Protein AF-0000000077099539 (afdb_homodimer)

Secondary structure (DSSP, 8-state):
-EEEEEEEEETTHHHHHHHHHHHHH---TTEEEEEESBTTBS-SHHHHHHHHHT--TTEEEEEEES-TTSHHHHHHHTTTTSTTEEEEES-BHHHHHHHHHHTT-SSHHHHHHHHHHHHHTT-EETTHHHHS-TTGGGT-/-EEEEEEEEETTHHHHHHHHHHHHH---TTEEEEEESBTTBS-SHHHHHHHHHT--TTEEEEEEESSTTSHHHHHHHTTTTSTTEEEEES-BHHHHHHHHHHTT-SSHHHHHHHHHHHHHTT-EETTHHHHTTTTTTTT-

Organism: Anaerostipes caccae (strain DSM 14662 / CCUG 47493 / JCM 13470 / NCIMB 13811 / L1-92) (NCBI:txid411490)

pLDDT: mean 92.74, std 15.67, range [22.47, 98.94]

Foldseek 3Di:
DQEAEEEEEEACPFVVLQVVLCVPVNDDPRYYYHYACDPVHNAQQVVLVVVVVPADPPYAYEYEYQAPPDRNQVNLVVVVVDPRYHYHYNDDNQLVVQQSVLSPPPDNVVSNVVSVVVVVVVPDDCVVVVVPDDVVVVVD/DQEAEEEEEEACPFVVLQVVLCVPVNDDPRYYYHYACDPVHNAQQVVLVVVVVPADPPYAYEYEYQAPPDRNQVNLVVVVVDPRYHYHYNDDNQLVVQQSVLSPPPDNVVSNVVSVVVVVVVPDDCVVVVVVPPVCVVVD

InterPro domains:
  IPR004701 Phosphotransferase system, mannose-type IIA component [PF03610] (5-115)
  IPR004701 Phosphotransferase system, mannose-type IIA component [PS51096] (2-123)
  IPR033887 PTS system mannose/sorbose specific IIA subunit [cd00006] (5-121)
  IPR036662 Phosphotransferase system, mannose-type IIA component superfamily [G3DSA:3.40.50.510] (1-132)
  IPR036662 Phosphotransferase system, mannose-type IIA component superfamily [SSF53062] (1-131)
  IPR051471 Bacterial PTS system sugar-specific components [PTHR33799] (1-132)

Solvent-accessible surface area (backbone atoms only — not comparable to full-atom values): 14770 Å² total; per-residue (Å²): 118,56,47,37,38,35,29,36,20,49,22,50,22,22,57,11,44,49,49,30,49,29,73,72,70,40,87,55,90,53,53,48,67,40,50,30,62,36,99,90,23,83,63,56,63,64,63,50,50,52,55,61,71,65,55,53,95,59,40,33,42,38,34,36,18,37,35,71,84,33,71,67,38,49,58,55,57,75,49,52,86,41,88,48,46,41,44,32,23,28,44,28,54,56,35,50,56,38,51,62,61,37,55,73,42,88,54,53,68,63,44,49,54,50,30,45,55,56,31,35,69,44,45,36,66,52,59,56,55,66,75,64,39,74,66,60,65,64,69,108,120,56,48,36,39,35,30,38,20,49,22,49,21,23,57,12,44,49,48,30,49,29,72,73,72,41,86,57,90,52,53,49,66,39,50,29,63,37,101,90,24,83,62,56,62,65,62,50,49,52,55,60,70,64,56,53,94,60,40,33,42,38,34,35,16,39,35,71,85,34,73,66,39,49,58,56,57,76,50,51,85,41,87,48,46,42,43,33,23,28,45,26,54,56,34,50,55,38,51,61,60,36,54,75,43,90,53,53,67,62,44,49,54,50,29,47,56,55,30,35,68,44,42,35,65,52,59,56,59,62,68,66,44,63,66,60,60,64,71,104

Structure (mmCIF, N/CA/C/O backbone):
data_AF-0000000077099539-model_v1
#
loop_
_entity.id
_entity.type
_entity.pdbx_description
1 polymer 'PTS system fructose IIA component'
#
loop_
_atom_site.group_PDB
_atom_site.id
_atom_site.type_symbol
_atom_site.label_atom_id
_atom_site.label_alt_id
_atom_site.label_comp_id
_atom_site.label_asym_id
_atom_site.label_entity_id
_atom_site.label_seq_id
_atom_site.pdbx_PDB_ins_code
_atom_site.Cartn_x
_atom_site.Cartn_y
_atom_site.Cartn_z
_atom_site.occupancy
_atom_site.B_iso_or_equiv
_atom_site.auth_seq_id
_atom_site.auth_comp_id
_atom_site.auth_asym_id
_atom_site.auth_atom_id
_atom_site.pdbx_PDB_model_num
ATOM 1 N N . MET A 1 1 ? -10.883 21.312 14.781 1 78.81 1 MET A N 1
ATOM 2 C CA . MET A 1 1 ? -9.789 21.516 13.828 1 78.81 1 MET A CA 1
ATOM 3 C C . MET A 1 1 ? -10.039 20.734 12.539 1 78.81 1 MET A C 1
ATOM 5 O O . MET A 1 1 ? -10.516 19.594 12.586 1 78.81 1 MET A O 1
ATOM 9 N N . LYS A 1 2 ? -9.969 21.469 11.344 1 92.56 2 LYS A N 1
ATOM 10 C CA . LYS A 1 2 ? -10.148 20.828 10.047 1 92.56 2 LYS A CA 1
ATOM 11 C C . LYS A 1 2 ? -8.961 19.938 9.695 1 92.56 2 LYS A C 1
ATOM 13 O O . LYS A 1 2 ? -7.805 20.344 9.852 1 92.56 2 LYS A O 1
ATOM 18 N N . LYS A 1 3 ? -9.188 18.672 9.352 1 97.56 3 LYS A N 1
ATOM 19 C CA . LYS A 1 3 ? -8.125 17.719 9.016 1 97.56 3 LYS A CA 1
ATOM 20 C C . LYS A 1 3 ? -8.141 17.391 7.531 1 97.56 3 LYS A C 1
ATOM 22 O O . LYS A 1 3 ? -9.211 17.281 6.926 1 97.56 3 LYS A O 1
ATOM 27 N N . ARG A 1 4 ? -6.977 17.203 6.977 1 98.19 4 ARG A N 1
ATOM 28 C CA . ARG A 1 4 ? -6.801 16.75 5.598 1 98.19 4 ARG A CA 1
ATOM 29 C C . ARG A 1 4 ? -5.832 15.578 5.523 1 98.19 4 ARG A C 1
ATOM 31 O O . ARG A 1 4 ? -4.957 15.43 6.379 1 98.19 4 ARG A O 1
ATOM 38 N N . LEU A 1 5 ? -6.074 14.812 4.531 1 98.81 5 LEU A N 1
ATOM 39 C CA . LEU A 1 5 ? -5.207 13.672 4.262 1 98.81 5 LEU A CA 1
ATOM 40 C C . LEU A 1 5 ? -4.469 13.852 2.936 1 98.81 5 LEU A C 1
ATOM 42 O O . LEU A 1 5 ? -5.09 14.148 1.911 1 98.81 5 LEU A O 1
ATOM 46 N N . LEU A 1 6 ? -3.184 13.734 3.033 1 98.88 6 LEU A N 1
ATOM 47 C CA . LEU A 1 6 ? -2.336 13.781 1.847 1 98.88 6 LEU A CA 1
ATOM 48 C C . LEU A 1 6 ? -1.648 12.445 1.615 1 98.88 6 LEU A C 1
ATOM 50 O O . LEU A 1 6 ? -0.971 11.922 2.506 1 98.88 6 LEU A O 1
ATOM 54 N N . ILE A 1 7 ? -1.878 11.883 0.481 1 98.94 7 ILE A N 1
ATOM 55 C CA . ILE A 1 7 ? -1.117 10.711 0.05 1 98.94 7 ILE A CA 1
ATOM 56 C C . ILE A 1 7 ? 0.044 11.156 -0.839 1 98.94 7 ILE A C 1
ATOM 58 O O . ILE A 1 7 ? -0.168 11.734 -1.907 1 98.94 7 ILE A O 1
ATOM 62 N N . ALA A 1 8 ? 1.269 10.945 -0.393 1 98.88 8 ALA A N 1
ATOM 63 C CA . ALA A 1 8 ? 2.447 11.406 -1.122 1 98.88 8 ALA A CA 1
ATOM 64 C C . ALA A 1 8 ? 3.391 10.242 -1.428 1 98.88 8 ALA A C 1
ATOM 66 O O . ALA A 1 8 ? 3.945 9.625 -0.514 1 98.88 8 ALA A O 1
ATOM 67 N N . THR A 1 9 ? 3.574 9.898 -2.641 1 98.62 9 THR A N 1
ATOM 68 C CA . THR A 1 9 ? 4.352 8.727 -3.018 1 98.62 9 THR A CA 1
ATOM 69 C C . THR A 1 9 ? 5.203 9.016 -4.25 1 98.62 9 THR A C 1
ATOM 71 O O . THR A 1 9 ? 5.066 10.062 -4.875 1 98.62 9 THR A O 1
ATOM 74 N N . HIS A 1 10 ? 6.121 8.055 -4.527 1 98 10 HIS A N 1
ATOM 75 C CA . HIS A 1 10 ? 6.809 8.062 -5.816 1 98 10 HIS A CA 1
ATOM 76 C C . HIS A 1 10 ? 5.844 7.777 -6.961 1 98 10 HIS A C 1
ATOM 78 O O . HIS A 1 10 ? 4.918 6.977 -6.812 1 98 10 HIS A O 1
ATOM 84 N N . SER A 1 11 ? 6.051 8.43 -8.023 1 96.75 11 SER A N 1
ATOM 85 C CA . SER A 1 11 ? 5.332 8.172 -9.266 1 96.75 11 SER A CA 1
ATOM 86 C C . SER A 1 11 ? 3.826 8.289 -9.07 1 96.75 11 SER A C 1
ATOM 88 O O . SER A 1 11 ? 3.357 9.141 -8.312 1 96.75 11 SER A O 1
ATOM 90 N N . THR A 1 12 ? 3.029 7.457 -9.789 1 97.25 12 THR A N 1
ATOM 91 C CA . THR A 1 12 ? 1.578 7.598 -9.805 1 97.25 12 THR A CA 1
ATOM 92 C C . THR A 1 12 ? 0.936 6.688 -8.766 1 97.25 12 THR A C 1
ATOM 94 O O . THR A 1 12 ? -0.26 6.398 -8.836 1 97.25 12 THR A O 1
ATOM 97 N N . PHE A 1 13 ? 1.747 6.246 -7.832 1 98.75 13 PHE A N 1
ATOM 98 C CA . PHE A 1 13 ? 1.261 5.375 -6.77 1 98.75 13 PHE A CA 1
ATOM 99 C C . PHE A 1 13 ? 0.152 6.055 -5.977 1 98.75 13 PHE A C 1
ATOM 101 O O . PHE A 1 13 ? -0.905 5.465 -5.742 1 98.75 13 PHE A O 1
ATOM 108 N N . ALA A 1 14 ? 0.289 7.328 -5.672 1 98.81 14 ALA A N 1
ATOM 109 C CA . ALA A 1 14 ? -0.666 8.07 -4.852 1 98.81 14 ALA A CA 1
ATOM 110 C C . ALA A 1 14 ? -2.02 8.18 -5.551 1 98.81 14 ALA A C 1
ATOM 112 O O . ALA A 1 14 ? -3.057 7.879 -4.953 1 98.81 14 ALA A O 1
ATOM 113 N N . ASP A 1 15 ? -1.986 8.531 -6.762 1 98.44 15 ASP A N 1
ATOM 114 C CA . ASP A 1 15 ? -3.232 8.648 -7.512 1 98.44 15 ASP A CA 1
ATOM 115 C C . ASP A 1 15 ? -3.914 7.289 -7.66 1 98.44 15 ASP A C 1
ATOM 117 O O . ASP A 1 15 ? -5.137 7.188 -7.543 1 98.44 15 ASP A O 1
ATOM 121 N N . GLY A 1 16 ? -3.098 6.266 -7.973 1 98.44 16 GLY A N 1
ATOM 122 C CA . GLY A 1 16 ? -3.643 4.926 -8.133 1 98.44 16 GLY A CA 1
ATOM 123 C C . GLY A 1 16 ? -4.371 4.43 -6.898 1 98.44 16 GLY A C 1
ATOM 124 O O . GLY A 1 16 ? -5.496 3.932 -6.996 1 98.44 16 GLY A O 1
ATOM 125 N N . ILE A 1 17 ? -3.756 4.578 -5.785 1 98.88 17 ILE A N 1
ATOM 126 C CA . ILE A 1 17 ? -4.348 4.023 -4.57 1 98.88 17 ILE A CA 1
ATOM 127 C C . ILE A 1 17 ? -5.539 4.875 -4.141 1 98.88 17 ILE A C 1
ATOM 129 O O . ILE A 1 17 ? -6.523 4.355 -3.611 1 98.88 17 ILE A O 1
ATOM 133 N N . ARG A 1 18 ? -5.504 6.191 -4.359 1 98.75 18 ARG A N 1
ATOM 134 C CA . ARG A 1 18 ? -6.672 7.023 -4.094 1 98.75 18 ARG A CA 1
ATOM 135 C C . ARG A 1 18 ? -7.863 6.574 -4.934 1 98.75 18 ARG A C 1
ATOM 137 O O . ARG A 1 18 ? -8.984 6.488 -4.43 1 98.75 18 ARG A O 1
ATOM 144 N N . ASN A 1 19 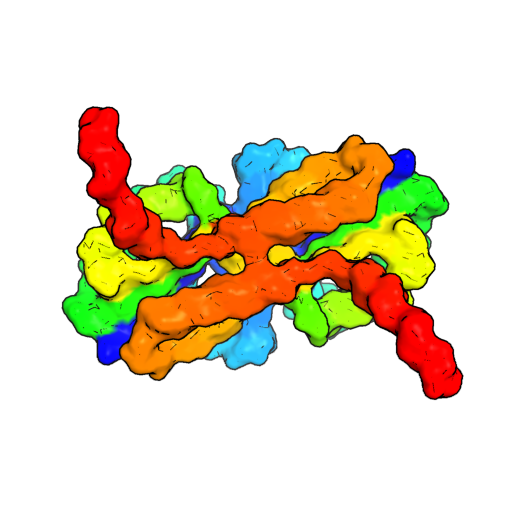? -7.586 6.309 -6.191 1 98 19 ASN A N 1
ATOM 145 C CA . ASN A 1 19 ? -8.656 5.836 -7.066 1 98 19 ASN A CA 1
ATOM 146 C C . ASN A 1 19 ? -9.281 4.551 -6.539 1 98 19 ASN A C 1
ATOM 148 O O . ASN A 1 19 ? -10.508 4.406 -6.543 1 98 19 ASN A O 1
ATOM 152 N N . ALA A 1 20 ? -8.453 3.635 -6.148 1 98.31 20 ALA A N 1
ATOM 153 C CA . ALA A 1 20 ? -8.961 2.389 -5.574 1 98.31 20 ALA A CA 1
ATOM 154 C C . ALA A 1 20 ? -9.812 2.658 -4.34 1 98.31 20 ALA A C 1
ATOM 156 O O . ALA A 1 20 ? -10.898 2.092 -4.188 1 98.31 20 ALA A O 1
ATOM 157 N N . MET A 1 21 ? -9.305 3.506 -3.461 1 98.38 21 MET A N 1
ATOM 158 C CA . MET A 1 21 ? -10.031 3.855 -2.24 1 98.38 21 MET A CA 1
ATOM 159 C C . MET A 1 21 ? -11.391 4.461 -2.568 1 98.38 21 MET A C 1
ATOM 161 O O . MET A 1 21 ? -12.406 4.07 -1.99 1 98.38 21 MET A O 1
ATOM 165 N N . GLU A 1 22 ? -11.422 5.328 -3.527 1 98 22 GLU A N 1
ATOM 166 C CA . GLU A 1 22 ? -12.641 6.082 -3.811 1 98 22 GLU A CA 1
ATOM 167 C C . GLU A 1 22 ? -13.656 5.227 -4.57 1 98 22 GLU A C 1
ATOM 169 O O . GLU A 1 22 ? -14.844 5.543 -4.594 1 98 22 GLU A O 1
ATOM 174 N N . LEU A 1 23 ? -13.18 4.211 -5.242 1 95.56 23 LEU A N 1
ATOM 175 C CA . LEU A 1 23 ? -14.117 3.238 -5.805 1 95.56 23 LEU A CA 1
ATOM 176 C C . LEU A 1 23 ? -15 2.641 -4.719 1 95.56 23 LEU A C 1
ATOM 178 O O . LEU A 1 23 ? -16.156 2.318 -4.965 1 95.56 23 LEU A O 1
ATOM 182 N N . VAL A 1 24 ? -14.406 2.52 -3.58 1 93.06 24 VAL A N 1
ATOM 183 C CA . VAL A 1 24 ? -15.109 1.87 -2.475 1 93.06 24 VAL A CA 1
ATOM 184 C C . VAL A 1 24 ? -15.836 2.918 -1.638 1 93.06 24 VAL A C 1
ATOM 186 O O . VAL A 1 24 ? -17 2.732 -1.28 1 93.06 24 VAL A O 1
ATOM 189 N N . THR A 1 25 ? -15.273 4.02 -1.4 1 95.44 25 THR A N 1
ATOM 190 C CA . THR A 1 25 ? -15.781 4.98 -0.424 1 95.44 25 THR A CA 1
ATOM 191 C C . THR A 1 25 ? -16.547 6.105 -1.116 1 95.44 25 THR A C 1
ATOM 193 O O . THR A 1 25 ? -17.281 6.855 -0.468 1 95.44 25 THR A O 1
ATOM 196 N N . GLY A 1 26 ? -16.391 6.219 -2.34 1 96.19 26 GLY A N 1
ATOM 197 C CA . GLY A 1 26 ? -16.797 7.465 -2.982 1 96.19 26 GLY A CA 1
ATOM 198 C C . GLY A 1 26 ? -15.758 8.562 -2.852 1 96.19 26 GLY A C 1
ATOM 199 O O . GLY A 1 26 ? -14.781 8.414 -2.115 1 96.19 26 GLY A O 1
ATOM 200 N N . ARG A 1 27 ? -16 9.617 -3.529 1 96 27 ARG A N 1
ATOM 201 C CA . ARG A 1 27 ? -15.062 10.734 -3.547 1 96 27 ARG A CA 1
ATOM 202 C C . ARG A 1 27 ? -14.844 11.297 -2.145 1 96 27 ARG A C 1
ATOM 204 O O . ARG A 1 27 ? -15.805 11.445 -1.38 1 96 27 ARG A O 1
ATOM 211 N N . GLN A 1 28 ? -13.609 11.602 -1.869 1 95.62 28 GLN A N 1
ATOM 212 C CA . GLN A 1 28 ? -13.219 12.203 -0.597 1 95.62 28 GLN A CA 1
ATOM 213 C C . GLN A 1 28 ? -12.562 13.562 -0.808 1 95.62 28 GLN A C 1
ATOM 215 O O . GLN A 1 28 ? -11.375 13.633 -1.125 1 95.62 28 GLN A O 1
ATOM 220 N N . ASP A 1 29 ? -13.18 14.602 -0.436 1 96.25 29 ASP A N 1
ATOM 221 C CA . ASP A 1 29 ? -12.719 15.953 -0.724 1 96.25 29 ASP A CA 1
ATOM 222 C C . ASP A 1 29 ? -11.523 16.328 0.156 1 96.25 29 ASP A C 1
ATOM 224 O O . ASP A 1 29 ? -10.734 17.203 -0.198 1 96.25 29 ASP A O 1
ATOM 228 N N . SER A 1 30 ? -11.461 15.703 1.267 1 97.25 30 SER A N 1
ATOM 229 C CA . SER A 1 30 ? -10.398 16.031 2.219 1 97.25 30 SER A CA 1
ATOM 230 C C . SER A 1 30 ? -9.125 15.258 1.908 1 97.25 30 SER A C 1
ATOM 232 O O . SER A 1 30 ? -8.141 15.359 2.645 1 97.25 30 SER A O 1
ATOM 234 N N . VAL A 1 31 ? -9.125 14.492 0.782 1 98.56 31 VAL A N 1
ATOM 235 C CA . VAL A 1 31 ? -7.969 13.672 0.419 1 98.56 31 VAL A CA 1
ATOM 236 C C . VAL A 1 31 ? -7.324 14.219 -0.853 1 98.56 31 VAL A C 1
ATOM 238 O O . VAL A 1 31 ? -8.008 14.422 -1.863 1 98.56 31 VAL A O 1
ATOM 241 N N . SER A 1 32 ? -6.074 14.484 -0.754 1 98.5 32 SER A N 1
ATOM 242 C CA . SER A 1 32 ? -5.297 14.914 -1.912 1 98.5 32 SER A CA 1
ATOM 243 C C . SER A 1 32 ? -4.086 14.008 -2.133 1 98.5 32 SER A C 1
ATOM 245 O O . SER A 1 32 ? -3.781 13.156 -1.297 1 98.5 32 SER A O 1
ATOM 247 N N . THR A 1 33 ? -3.455 14.18 -3.301 1 98.69 33 THR A N 1
ATOM 248 C CA . THR A 1 33 ? -2.316 13.328 -3.637 1 98.69 33 THR A CA 1
ATOM 249 C C . THR A 1 33 ? -1.13 14.172 -4.094 1 98.69 33 THR A C 1
ATOM 251 O O . THR A 1 33 ? -1.306 15.305 -4.551 1 98.69 33 THR A O 1
ATOM 254 N N . LEU A 1 34 ? 0.046 13.688 -3.836 1 98.56 34 LEU A N 1
ATOM 255 C CA . LEU A 1 34 ? 1.311 14.172 -4.383 1 98.56 34 LEU A CA 1
ATOM 256 C C . LEU A 1 34 ? 2.084 13.031 -5.043 1 98.56 34 LEU A C 1
ATOM 258 O O . LEU A 1 34 ? 2.559 12.125 -4.363 1 98.56 34 LEU A O 1
ATOM 262 N N . CYS A 1 35 ? 2.191 13.062 -6.363 1 98.19 35 CYS A N 1
ATOM 263 C CA . CYS A 1 35 ? 2.953 12.094 -7.137 1 98.19 35 CYS A CA 1
ATOM 264 C C . CYS A 1 35 ? 4.344 12.625 -7.465 1 98.19 35 CYS A C 1
ATOM 266 O O . CYS A 1 35 ? 4.5 13.438 -8.375 1 98.19 35 CYS A O 1
ATOM 268 N N . ALA A 1 36 ? 5.32 12.109 -6.789 1 97.5 36 ALA A N 1
ATOM 269 C CA . ALA A 1 36 ? 6.691 12.586 -6.949 1 97.5 36 ALA A CA 1
ATOM 270 C C . ALA A 1 36 ? 7.41 11.828 -8.062 1 97.5 36 ALA A C 1
ATOM 272 O O . ALA A 1 36 ? 7.102 10.664 -8.328 1 97.5 36 ALA A O 1
ATOM 273 N N . TYR A 1 37 ? 8.359 12.5 -8.719 1 96.56 37 TYR A N 1
ATOM 274 C CA . TYR A 1 37 ? 9.266 11.938 -9.711 1 96.56 37 TYR A CA 1
ATOM 275 C C . TYR A 1 37 ? 8.5 11.422 -10.922 1 96.56 37 TYR A C 1
ATOM 277 O O . TYR A 1 37 ? 8.719 10.289 -11.367 1 96.56 37 TYR A O 1
ATOM 285 N N . THR A 1 38 ? 7.5 12.125 -11.219 1 95.81 38 THR A N 1
ATOM 286 C CA . THR A 1 38 ? 6.828 12 -12.508 1 95.81 38 THR A CA 1
ATOM 287 C C . THR A 1 38 ? 7.383 13.008 -13.508 1 95.81 38 THR A C 1
ATOM 289 O O . THR A 1 38 ? 8.297 13.773 -13.188 1 95.81 38 THR A O 1
ATOM 292 N N . ASP A 1 39 ? 6.922 12.961 -14.734 1 92.44 39 ASP A N 1
ATOM 293 C CA . ASP A 1 39 ? 7.379 13.914 -15.742 1 92.44 39 ASP A CA 1
ATOM 294 C C . ASP A 1 39 ? 7.133 15.352 -15.297 1 92.44 39 ASP A C 1
ATOM 296 O O . ASP A 1 39 ? 7.875 16.266 -15.672 1 92.44 39 ASP A O 1
ATOM 300 N N . ASP A 1 40 ? 6.172 15.594 -14.414 1 89.19 40 ASP A N 1
ATOM 301 C CA . ASP A 1 40 ? 5.742 16.938 -14.016 1 89.19 40 ASP A CA 1
ATOM 302 C C . ASP A 1 40 ? 6.41 17.359 -12.711 1 89.19 40 ASP A C 1
ATOM 304 O O . ASP A 1 40 ? 6.305 18.516 -12.305 1 89.19 40 ASP A O 1
ATOM 308 N N . MET A 1 41 ? 7.098 16.422 -12.062 1 91.88 41 MET A N 1
ATOM 309 C CA . MET A 1 41 ? 7.68 16.719 -10.758 1 91.88 41 MET A CA 1
ATOM 310 C C . MET A 1 41 ? 8.977 15.953 -10.547 1 91.88 41 MET A C 1
ATOM 312 O O . MET A 1 41 ? 8.961 14.805 -10.102 1 91.88 41 MET A O 1
ATOM 316 N N . SER A 1 42 ? 10.07 16.641 -10.648 1 92.25 42 SER A N 1
ATOM 317 C CA . SER A 1 42 ? 11.367 15.984 -10.648 1 92.25 42 SER A CA 1
ATOM 318 C C . SER A 1 42 ? 12.023 16.047 -9.273 1 92.25 42 SER A C 1
ATOM 320 O O . SER A 1 42 ? 13.023 15.375 -9.023 1 92.25 42 SER A O 1
ATOM 322 N N . GLU A 1 43 ? 11.453 16.875 -8.422 1 93.06 43 GLU A N 1
ATOM 323 C CA . GLU A 1 43 ? 11.922 16.953 -7.043 1 93.06 43 GLU A CA 1
ATOM 324 C C . GLU A 1 43 ? 10.758 17.172 -6.074 1 93.06 43 GLU A C 1
ATOM 326 O O . GLU A 1 43 ? 9.656 17.547 -6.492 1 93.06 43 GLU A O 1
ATOM 331 N N . VAL A 1 44 ? 11.008 16.844 -4.754 1 96.5 44 VAL A N 1
ATOM 332 C CA . VAL A 1 44 ? 9.867 16.812 -3.848 1 96.5 44 VAL A CA 1
ATOM 333 C C . VAL A 1 44 ? 9.984 17.938 -2.824 1 96.5 44 VAL A C 1
ATOM 335 O O . VAL A 1 44 ? 9.008 18.281 -2.146 1 96.5 44 VAL A O 1
ATOM 338 N N . GLU A 1 45 ? 11.094 18.578 -2.699 1 97.38 45 GLU A N 1
ATOM 339 C CA . GLU A 1 45 ? 11.344 19.562 -1.65 1 97.38 45 GLU A CA 1
ATOM 340 C C . GLU A 1 45 ? 10.391 20.75 -1.771 1 97.38 45 GLU A C 1
ATOM 342 O O . GLU A 1 45 ? 9.695 21.094 -0.812 1 97.38 45 GLU A O 1
ATOM 347 N N . THR A 1 46 ? 10.336 21.328 -2.916 1 97.31 46 THR A N 1
ATOM 348 C CA . THR A 1 46 ? 9.562 22.547 -3.129 1 97.31 46 THR A CA 1
ATOM 349 C C . THR A 1 46 ? 8.07 22.281 -2.959 1 97.31 46 THR A C 1
ATOM 351 O O . THR A 1 46 ? 7.391 22.969 -2.197 1 97.31 46 THR A O 1
ATOM 354 N N . PRO A 1 47 ? 7.551 21.25 -3.648 1 97.62 47 PRO A N 1
ATOM 355 C CA . PRO A 1 47 ? 6.125 20.969 -3.459 1 97.62 47 PRO A CA 1
ATOM 356 C C . PRO A 1 47 ? 5.766 20.688 -2.002 1 97.62 47 PRO A C 1
ATOM 358 O O . PRO A 1 47 ? 4.723 21.141 -1.522 1 97.62 47 PRO A O 1
ATOM 361 N N . VAL A 1 48 ? 6.57 19.969 -1.292 1 98.38 48 VAL A N 1
ATOM 362 C CA . VAL A 1 48 ? 6.328 19.656 0.111 1 98.38 48 VAL A CA 1
ATOM 363 C C . VAL A 1 48 ? 6.328 20.938 0.941 1 98.38 48 VAL A C 1
ATOM 365 O O . VAL A 1 48 ? 5.434 21.156 1.76 1 98.38 48 VAL A O 1
ATOM 368 N N . ARG A 1 49 ? 7.312 21.766 0.687 1 97.81 49 ARG A N 1
ATOM 369 C CA . ARG A 1 49 ? 7.387 23.047 1.391 1 97.81 49 ARG A CA 1
ATOM 370 C C . ARG A 1 49 ? 6.129 23.875 1.156 1 97.81 49 ARG A C 1
ATOM 372 O O . ARG A 1 49 ? 5.586 24.469 2.092 1 97.81 49 ARG A O 1
ATOM 379 N N . GLU A 1 50 ? 5.676 23.906 -0.048 1 97.75 50 GLU A N 1
ATOM 380 C CA . GLU A 1 50 ? 4.492 24.688 -0.398 1 97.75 50 GLU A CA 1
ATOM 381 C C . GLU A 1 50 ? 3.252 24.156 0.322 1 97.75 50 GLU A C 1
ATOM 383 O O . GLU A 1 50 ? 2.412 24.938 0.774 1 97.75 50 GLU A O 1
ATOM 388 N N . ILE A 1 51 ? 3.127 22.906 0.409 1 98 51 ILE A N 1
ATOM 389 C CA . ILE A 1 51 ? 1.999 22.281 1.094 1 98 51 ILE A CA 1
ATOM 390 C C . ILE A 1 51 ? 2.031 22.641 2.576 1 98 51 ILE A C 1
ATOM 392 O O . ILE A 1 51 ? 1.017 23.062 3.143 1 98 51 ILE A O 1
ATOM 396 N N . ILE A 1 52 ? 3.193 22.516 3.168 1 98 52 ILE A N 1
ATOM 397 C CA . ILE A 1 52 ? 3.355 22.766 4.598 1 98 52 ILE A CA 1
ATOM 398 C C . ILE A 1 52 ? 3.109 24.234 4.895 1 98 52 ILE A C 1
ATOM 400 O O . ILE A 1 52 ? 2.379 24.578 5.832 1 98 52 ILE A O 1
ATOM 404 N N . ASP A 1 53 ? 3.625 25.078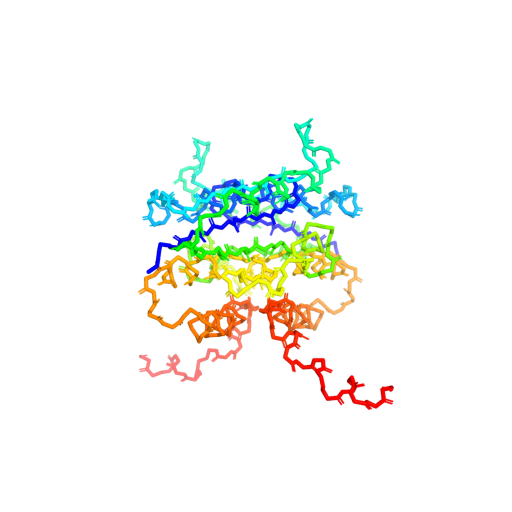 4.055 1 96.81 53 ASP A N 1
ATOM 405 C CA . ASP A 1 53 ? 3.49 26.516 4.246 1 96.81 53 ASP A CA 1
ATOM 406 C C . ASP A 1 53 ? 2.045 26.969 4.047 1 96.81 53 ASP A C 1
ATOM 408 O O . ASP A 1 53 ? 1.64 28.016 4.547 1 96.81 53 ASP A O 1
ATOM 412 N N . GLY A 1 54 ? 1.335 26.203 3.34 1 96.44 54 GLY A N 1
ATOM 413 C CA . GLY A 1 54 ? -0.042 26.547 3.031 1 96.44 54 GLY A CA 1
ATOM 414 C C . GLY A 1 54 ? -1.025 26.109 4.098 1 96.44 54 GLY A C 1
ATOM 415 O O . GLY A 1 54 ? -2.213 26.438 4.027 1 96.44 54 GLY A O 1
ATOM 416 N N . LEU A 1 55 ? -0.586 25.438 5.113 1 95.5 55 LEU A N 1
ATOM 417 C CA . LEU A 1 55 ? -1.464 24.953 6.172 1 95.5 55 LEU A CA 1
ATOM 418 C C . LEU A 1 55 ? -1.896 26.094 7.086 1 95.5 55 LEU A C 1
ATOM 420 O O . LEU A 1 55 ? -1.061 26.859 7.555 1 95.5 55 LEU A O 1
ATOM 424 N N . GLY A 1 56 ? -3.166 26.203 7.312 1 91.88 56 GLY A N 1
ATOM 425 C CA . GLY A 1 56 ? -3.701 27.172 8.242 1 91.88 56 GLY A CA 1
ATOM 426 C C . GLY A 1 56 ? -3.434 26.828 9.695 1 91.88 56 GLY A C 1
ATOM 427 O O . GLY A 1 56 ? -3.078 25.688 10.016 1 91.88 56 GLY A O 1
ATOM 428 N N . PRO A 1 57 ? -3.615 27.812 10.586 1 88.06 57 PRO A N 1
ATOM 429 C CA . PRO A 1 57 ? -3.33 27.609 12.008 1 88.06 57 PRO A CA 1
ATOM 430 C C . PRO A 1 57 ? -4.266 26.594 12.656 1 88.06 57 PRO A C 1
ATOM 432 O O . PRO A 1 57 ? -3.895 25.938 13.633 1 88.06 57 PRO A O 1
ATOM 435 N N . ASP A 1 58 ? -5.41 26.375 12.078 1 91.81 58 ASP A N 1
ATOM 436 C CA . ASP A 1 58 ? -6.379 25.453 12.672 1 91.81 58 ASP A CA 1
ATOM 437 C C . ASP A 1 58 ? -6.566 24.219 11.797 1 91.81 58 ASP A C 1
ATOM 439 O O . ASP A 1 58 ? -7.629 23.594 11.82 1 91.81 58 ASP A O 1
ATOM 443 N N . GLU A 1 59 ? -5.488 23.938 11.055 1 96 59 GLU A N 1
ATOM 444 C CA . GLU A 1 59 ? -5.559 22.766 10.18 1 96 59 GLU A CA 1
ATOM 445 C C . GLU A 1 59 ? -4.551 21.703 10.594 1 96 59 GLU A C 1
ATOM 447 O O . GLU A 1 59 ? -3.434 22.031 11.008 1 96 59 GLU A O 1
ATOM 452 N N . GLU A 1 60 ? -4.965 20.469 10.57 1 97.31 60 GLU A N 1
ATOM 453 C CA . GLU A 1 60 ? -4.098 19.312 10.789 1 97.31 60 GLU A CA 1
ATOM 454 C C . GLU A 1 60 ? -3.906 18.516 9.5 1 97.31 60 GLU A C 1
ATOM 456 O O . GLU A 1 60 ? -4.855 18.328 8.742 1 97.31 60 GLU A O 1
ATOM 461 N N . LEU A 1 61 ? -2.652 18.172 9.297 1 98.62 61 LEU A N 1
ATOM 462 C CA . LEU A 1 61 ? -2.33 17.422 8.078 1 98.62 61 LEU A CA 1
ATOM 463 C C . LEU A 1 61 ? -1.819 16.031 8.414 1 98.62 61 LEU A C 1
ATOM 465 O O . LEU A 1 61 ? -0.835 15.883 9.148 1 98.62 61 LEU A O 1
ATOM 469 N N . ILE A 1 62 ? -2.557 15.07 7.93 1 98.88 62 ILE A N 1
ATOM 470 C CA . ILE A 1 62 ? -2.123 13.68 7.977 1 98.88 62 ILE A CA 1
ATOM 471 C C . ILE A 1 62 ? -1.515 13.281 6.633 1 98.88 62 ILE A C 1
ATOM 473 O O . ILE A 1 62 ? -2.148 13.438 5.586 1 98.88 62 ILE A O 1
ATOM 477 N N . ILE A 1 63 ? -0.29 12.805 6.703 1 98.94 63 ILE A N 1
ATOM 478 C CA . ILE A 1 63 ? 0.429 12.453 5.484 1 98.94 63 ILE A CA 1
ATOM 479 C C . ILE A 1 63 ? 0.719 10.953 5.477 1 98.94 63 ILE A C 1
ATOM 481 O O . ILE A 1 63 ? 1.259 10.414 6.445 1 98.94 63 ILE A O 1
ATOM 485 N N . ALA A 1 64 ? 0.307 10.312 4.41 1 98.94 64 ALA A N 1
ATOM 486 C CA . ALA A 1 64 ? 0.651 8.922 4.164 1 98.94 64 ALA A CA 1
ATOM 487 C C . ALA A 1 64 ? 1.657 8.797 3.021 1 98.94 64 ALA A C 1
ATOM 489 O O . ALA A 1 64 ? 1.405 9.266 1.91 1 98.94 64 ALA A O 1
ATOM 490 N N . THR A 1 65 ? 2.803 8.156 3.299 1 98.88 65 THR A N 1
ATOM 491 C CA . THR A 1 65 ? 3.834 8 2.279 1 98.88 65 THR A CA 1
ATOM 492 C C . THR A 1 65 ? 4.062 6.527 1.958 1 98.88 65 THR A C 1
ATOM 494 O O . THR A 1 65 ? 3.541 5.648 2.648 1 98.88 65 THR A O 1
ATOM 497 N N . ASP A 1 66 ? 4.875 6.301 0.929 1 98.62 66 ASP A N 1
ATOM 498 C CA . ASP A 1 66 ? 4.992 4.945 0.397 1 98.62 66 ASP A CA 1
ATOM 499 C C . ASP A 1 66 ? 5.977 4.117 1.22 1 98.62 66 ASP A C 1
ATOM 501 O O . ASP A 1 66 ? 5.773 2.918 1.416 1 98.62 66 ASP A O 1
ATOM 505 N N . ILE A 1 67 ? 6.984 4.742 1.683 1 98.44 67 ILE A N 1
ATOM 506 C CA . ILE A 1 67 ? 7.977 3.922 2.369 1 98.44 67 ILE A CA 1
ATOM 507 C C . ILE A 1 67 ? 8.773 4.785 3.342 1 98.44 67 ILE A C 1
ATOM 509 O O . ILE A 1 67 ? 9.109 5.93 3.033 1 98.44 67 ILE A O 1
ATOM 513 N N . PHE A 1 68 ? 9.039 4.25 4.523 1 97.88 68 PHE A N 1
ATOM 514 C CA . PHE A 1 68 ? 9.922 4.895 5.492 1 97.88 68 PHE A CA 1
ATOM 515 C C . PHE A 1 68 ? 11.344 4.98 4.957 1 97.88 68 PHE A C 1
ATOM 517 O O . PHE A 1 68 ? 11.875 3.998 4.434 1 97.88 68 PHE A O 1
ATOM 524 N N . GLY A 1 69 ? 11.969 6.164 5.098 1 96.38 69 GLY A N 1
ATOM 525 C CA . GLY A 1 69 ? 13.344 6.34 4.66 1 96.38 69 GLY A CA 1
ATOM 526 C C . GLY A 1 69 ? 13.461 6.781 3.215 1 96.38 69 GLY A C 1
ATOM 527 O O . GLY A 1 69 ? 14.555 7.078 2.738 1 96.38 69 GLY A O 1
ATOM 528 N N . GLY A 1 70 ? 12.336 6.773 2.479 1 96.69 70 GLY A N 1
ATOM 529 C CA . GLY A 1 70 ? 12.359 7.281 1.115 1 96.69 70 GLY A CA 1
ATOM 530 C C . GLY A 1 70 ? 12.484 8.789 1.043 1 96.69 70 GLY A C 1
ATOM 531 O O . GLY A 1 70 ? 12.227 9.484 2.025 1 96.69 70 GLY A O 1
ATOM 532 N N . SER A 1 71 ? 12.766 9.266 -0.149 1 96.69 71 SER A N 1
ATOM 533 C CA . SER A 1 71 ? 12.977 10.695 -0.329 1 96.69 71 SER A CA 1
ATOM 534 C C . SER A 1 71 ? 11.719 11.492 0.003 1 96.69 71 SER A C 1
ATOM 536 O O . SER A 1 71 ? 11.797 12.539 0.654 1 96.69 71 SER A O 1
ATOM 538 N N . VAL A 1 72 ? 10.617 11.008 -0.387 1 98.06 72 VAL A N 1
ATOM 539 C CA . VAL A 1 72 ? 9.352 11.68 -0.122 1 98.06 72 VAL A CA 1
ATOM 540 C C . VAL A 1 72 ? 9.094 11.727 1.383 1 98.06 72 VAL A C 1
ATOM 542 O O . VAL A 1 72 ? 8.797 12.789 1.936 1 98.06 72 VAL A O 1
ATOM 545 N N . ASN A 1 73 ? 9.195 10.602 2.045 1 98.5 73 ASN A N 1
ATOM 546 C CA . ASN A 1 73 ? 9.016 10.523 3.492 1 98.5 73 ASN A CA 1
ATOM 547 C C . ASN A 1 73 ? 10 11.438 4.223 1 98.5 73 ASN A C 1
ATOM 549 O O . ASN A 1 73 ? 9.609 12.172 5.129 1 98.5 73 ASN A O 1
ATOM 553 N N . ASN A 1 74 ? 11.227 11.406 3.773 1 97.94 74 ASN A N 1
ATOM 554 C CA . ASN A 1 74 ? 12.289 12.172 4.422 1 97.94 74 ASN A CA 1
ATOM 555 C C . ASN A 1 74 ? 12.016 13.672 4.348 1 97.94 74 ASN A C 1
ATOM 557 O O . ASN A 1 74 ? 12.336 14.414 5.281 1 97.94 74 ASN A O 1
ATOM 561 N N . GLU A 1 75 ? 11.508 14.102 3.291 1 98.5 75 GLU A N 1
ATOM 562 C CA . GLU A 1 75 ? 11.188 15.516 3.166 1 98.5 75 GLU A CA 1
ATOM 563 C C . GLU A 1 75 ? 10.156 15.945 4.211 1 98.5 75 GLU A C 1
ATOM 565 O O . GLU A 1 75 ? 10.297 17 4.828 1 98.5 75 GLU A O 1
ATOM 570 N N . PHE A 1 76 ? 9.172 15.141 4.461 1 98.62 76 PHE A N 1
ATOM 571 C CA . PHE A 1 76 ? 8.125 15.492 5.422 1 98.62 76 PHE A CA 1
ATOM 572 C C . PHE A 1 76 ? 8.641 15.352 6.852 1 98.62 76 PHE A C 1
ATOM 574 O O . PHE A 1 76 ? 8.188 16.047 7.754 1 98.62 76 PHE A O 1
ATOM 581 N N . MET A 1 77 ? 9.625 14.445 7.055 1 98.31 77 MET A N 1
ATOM 582 C CA . MET A 1 77 ? 10.211 14.25 8.375 1 98.31 77 MET A CA 1
ATOM 583 C C . MET A 1 77 ? 10.734 15.57 8.938 1 98.31 77 MET A C 1
ATOM 585 O O . MET A 1 77 ? 10.695 15.789 10.148 1 98.31 77 MET A O 1
ATOM 589 N N . LYS A 1 78 ? 11.094 16.453 8.117 1 97.75 78 LYS A N 1
ATOM 590 C CA . LYS A 1 78 ? 11.68 17.734 8.5 1 97.75 78 LYS A CA 1
ATOM 591 C C . LYS A 1 78 ? 10.672 18.609 9.242 1 97.75 78 LYS A C 1
ATOM 593 O O . LYS A 1 78 ? 11.047 19.578 9.898 1 97.75 78 LYS A O 1
ATOM 598 N N . TYR A 1 79 ? 9.438 18.266 9.156 1 97.62 79 TYR A N 1
ATOM 599 C CA . TYR A 1 79 ? 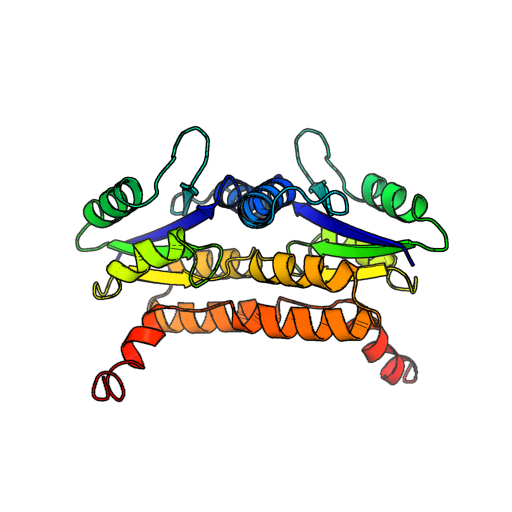8.414 19.172 9.656 1 97.62 79 TYR A CA 1
ATOM 600 C C . TYR A 1 79 ? 7.668 18.562 10.836 1 97.62 79 TYR A C 1
ATOM 602 O O . TYR A 1 79 ? 6.637 19.078 11.266 1 97.62 79 TYR A O 1
ATOM 610 N N . LEU A 1 80 ? 8.18 17.469 11.406 1 96.62 80 LEU A N 1
ATOM 611 C CA . LEU A 1 80 ? 7.457 16.719 12.422 1 96.62 80 LEU A CA 1
ATOM 612 C C . LEU A 1 80 ? 7.477 17.438 13.766 1 96.62 80 LEU A C 1
ATOM 614 O O . LEU A 1 80 ? 6.738 17.078 14.68 1 96.62 80 LEU A O 1
ATOM 618 N N . SER A 1 81 ? 8.234 18.484 13.914 1 93.31 81 SER A N 1
ATOM 619 C CA . SER A 1 81 ? 8.211 19.297 15.125 1 93.31 81 SER A CA 1
ATOM 620 C C . SER A 1 81 ? 6.914 20.078 15.242 1 93.31 81 SER A C 1
ATOM 622 O O . SER A 1 81 ? 6.566 20.562 16.328 1 93.31 81 SER A O 1
ATOM 624 N N . GLN A 1 82 ? 6.277 20.266 14.086 1 94.25 82 GLN A N 1
ATOM 625 C CA . GLN A 1 82 ? 4.973 20.922 14.094 1 94.25 82 GLN A CA 1
ATOM 626 C C . GLN A 1 82 ? 3.893 19.984 14.633 1 94.25 82 GLN A C 1
ATOM 628 O O . GLN A 1 82 ? 3.707 18.875 14.117 1 94.25 82 GLN A O 1
ATOM 633 N N . LYS A 1 83 ? 3.123 20.406 15.547 1 92.38 83 LYS A N 1
ATOM 634 C CA . LYS A 1 83 ? 2.188 19.562 16.281 1 92.38 83 LYS A CA 1
ATOM 635 C C . LYS A 1 83 ? 1.012 19.156 15.398 1 92.38 83 LYS A C 1
ATOM 637 O O . LYS A 1 83 ? 0.33 18.172 15.688 1 92.38 83 LYS A O 1
ATOM 642 N N . ASN A 1 84 ? 0.75 19.938 14.352 1 96.19 84 ASN A N 1
ATOM 643 C CA . ASN A 1 84 ? -0.418 19.672 13.516 1 96.19 84 ASN A CA 1
ATOM 644 C C . ASN A 1 84 ? -0.062 18.828 12.297 1 96.19 84 ASN A C 1
ATOM 646 O O . ASN A 1 84 ? -0.847 18.719 11.352 1 96.19 84 ASN A O 1
ATOM 650 N N . ILE A 1 85 ? 1.152 18.234 12.312 1 97.88 85 ILE A N 1
ATOM 651 C CA . ILE A 1 85 ? 1.598 17.391 11.203 1 97.88 85 ILE A CA 1
ATOM 652 C C . ILE A 1 85 ? 1.772 15.945 11.695 1 97.88 85 ILE A C 1
ATOM 654 O O . ILE A 1 85 ? 2.488 15.695 12.664 1 97.88 85 ILE A O 1
ATOM 658 N N . HIS A 1 86 ? 1.12 15.055 11.031 1 98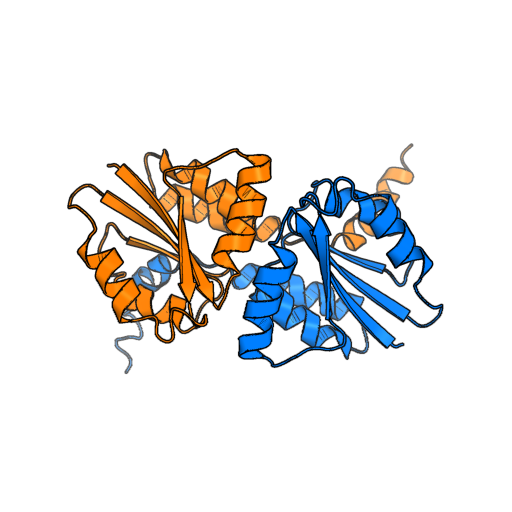.44 86 HIS A N 1
ATOM 659 C CA . HIS A 1 86 ? 1.207 13.617 11.305 1 98.44 86 HIS A CA 1
ATOM 660 C C . HIS A 1 86 ? 1.658 12.852 10.062 1 98.44 86 HIS A C 1
ATOM 662 O O . HIS A 1 86 ? 1.082 13.016 8.984 1 98.44 86 HIS A O 1
ATOM 668 N N . LEU A 1 87 ? 2.691 12.031 10.273 1 98.81 87 LEU A N 1
ATOM 669 C CA . LEU A 1 87 ? 3.318 11.344 9.148 1 98.81 87 LEU A CA 1
ATOM 670 C C . LEU A 1 87 ? 3.301 9.828 9.359 1 98.81 87 LEU A C 1
ATOM 672 O O . LEU A 1 87 ? 3.812 9.336 10.367 1 98.81 87 LEU A O 1
ATOM 676 N N . ILE A 1 88 ? 2.645 9.133 8.398 1 98.88 88 ILE A N 1
ATOM 677 C CA . ILE A 1 88 ? 2.609 7.676 8.422 1 98.88 88 ILE A CA 1
ATOM 678 C C . ILE A 1 88 ? 3.27 7.129 7.156 1 98.88 88 ILE A C 1
ATOM 680 O O . ILE A 1 88 ? 2.957 7.562 6.047 1 98.88 88 ILE A O 1
ATOM 684 N N . ALA A 1 89 ? 4.207 6.168 7.34 1 98.81 89 ALA A N 1
ATOM 685 C CA . ALA A 1 89 ? 4.879 5.527 6.211 1 98.81 89 ALA A CA 1
ATOM 686 C C . ALA A 1 89 ? 4.328 4.129 5.961 1 98.81 89 ALA A C 1
ATOM 688 O O . ALA A 1 89 ? 3.84 3.473 6.887 1 98.81 89 ALA A O 1
ATOM 689 N N . GLY A 1 90 ? 4.445 3.684 4.691 1 98.81 90 GLY A N 1
ATOM 690 C CA . GLY A 1 90 ? 4.059 2.324 4.355 1 98.81 90 GLY A CA 1
ATOM 691 C C . GLY A 1 90 ? 2.598 2.201 3.961 1 98.81 90 GLY A C 1
ATOM 692 O O . GLY A 1 90 ? 1.944 1.204 4.277 1 98.81 90 GLY A O 1
ATOM 693 N N . VAL A 1 91 ? 2.105 3.15 3.283 1 98.94 91 VAL A N 1
ATOM 694 C CA . VAL A 1 91 ? 0.678 3.25 3.002 1 98.94 91 VAL A CA 1
ATOM 695 C C . VAL A 1 91 ? 0.23 2.051 2.17 1 98.94 91 VAL A C 1
ATOM 697 O O . VAL A 1 91 ? 0.931 1.632 1.246 1 98.94 91 VAL A O 1
ATOM 700 N N . ASN A 1 92 ? -0.813 1.464 2.562 1 98.88 92 ASN A N 1
ATOM 701 C CA . ASN A 1 92 ? -1.622 0.531 1.787 1 98.88 92 ASN A CA 1
ATOM 702 C C . ASN A 1 92 ? -3.105 0.88 1.86 1 98.88 92 ASN A C 1
ATOM 704 O O . ASN A 1 92 ? -3.482 1.891 2.457 1 98.88 92 ASN A O 1
ATOM 708 N N . LEU A 1 93 ? -3.936 0.139 1.175 1 98.88 93 LEU A N 1
ATOM 709 C CA . LEU A 1 93 ? -5.348 0.497 1.075 1 98.88 93 LEU A CA 1
ATOM 710 C C . LEU A 1 93 ? -6.031 0.389 2.434 1 98.88 93 LEU A C 1
ATOM 712 O O . LEU A 1 93 ? -6.77 1.292 2.834 1 98.88 93 LEU A O 1
ATOM 716 N N . PRO A 1 94 ? -5.824 -0.696 3.205 1 98.75 94 PRO A N 1
ATOM 717 C CA . PRO A 1 94 ? -6.434 -0.758 4.535 1 98.75 94 PRO A CA 1
ATOM 718 C C . PRO A 1 94 ? -6.094 0.457 5.395 1 98.75 94 PRO A C 1
ATOM 720 O O . PRO A 1 94 ? -6.965 0.991 6.086 1 98.75 94 PRO A O 1
ATOM 723 N N . LEU A 1 95 ? -4.875 0.897 5.34 1 98.88 95 LEU A N 1
ATOM 724 C CA . LEU A 1 95 ? -4.477 2.066 6.117 1 98.88 95 LEU A CA 1
ATOM 725 C C . LEU A 1 95 ? -5.242 3.305 5.664 1 98.88 95 LEU A C 1
ATOM 727 O O . LEU A 1 95 ? -5.68 4.105 6.496 1 98.88 95 LEU A O 1
ATOM 731 N N . LEU A 1 96 ? -5.375 3.459 4.367 1 98.81 96 LEU A N 1
ATOM 732 C CA . LEU A 1 96 ? -6.082 4.625 3.855 1 98.81 96 LEU A CA 1
ATOM 733 C C . LEU A 1 96 ? -7.52 4.66 4.367 1 98.81 96 LEU A C 1
ATOM 735 O O . LEU A 1 96 ? -8.031 5.723 4.73 1 98.81 96 LEU A O 1
ATOM 739 N N . PHE A 1 97 ? -8.133 3.498 4.398 1 98.44 97 PHE A N 1
ATOM 740 C CA . PHE A 1 97 ? -9.484 3.445 4.945 1 98.44 97 PHE A CA 1
ATOM 741 C C . PHE A 1 97 ? -9.5 3.902 6.398 1 98.44 97 PHE A C 1
ATOM 743 O O . PHE A 1 97 ? -10.375 4.676 6.801 1 98.44 97 PHE A O 1
ATOM 750 N N . GLU A 1 98 ? -8.555 3.416 7.125 1 98.31 98 GLU A N 1
ATOM 751 C CA . GLU A 1 98 ? -8.453 3.816 8.523 1 98.31 98 GLU A CA 1
ATOM 752 C C . GLU A 1 98 ? -8.203 5.316 8.648 1 98.31 98 GLU A C 1
ATOM 754 O O . GLU A 1 98 ? -8.805 5.98 9.5 1 98.31 98 GLU A O 1
ATOM 759 N N . LEU A 1 99 ? -7.359 5.871 7.816 1 98.75 99 LEU A N 1
ATOM 760 C CA . LEU A 1 99 ? -6.969 7.27 7.922 1 98.75 99 LEU A CA 1
ATOM 761 C C . LEU A 1 99 ? -8.141 8.188 7.586 1 98.75 99 LEU A C 1
ATOM 763 O O . LEU A 1 99 ? -8.305 9.242 8.195 1 98.75 99 LEU A O 1
ATOM 767 N N . VAL A 1 100 ? -8.906 7.785 6.621 1 98.12 100 VAL A N 1
ATOM 768 C CA . VAL A 1 100 ? -10.094 8.562 6.281 1 98.12 100 VAL A CA 1
ATOM 769 C C . VAL A 1 100 ? -11.031 8.625 7.488 1 98.12 100 VAL A C 1
ATOM 771 O O . VAL A 1 100 ? -11.602 9.68 7.777 1 98.12 100 VAL A O 1
ATOM 774 N N . SER A 1 101 ? -11.141 7.531 8.18 1 96.19 101 SER A N 1
ATOM 775 C CA . SER A 1 101 ? -11.969 7.492 9.383 1 96.19 101 SER A CA 1
ATOM 776 C C . SER A 1 101 ? -11.391 8.375 10.477 1 96.19 101 SER A C 1
ATOM 778 O O . SER A 1 101 ? -12.125 8.891 11.328 1 96.19 101 SER A O 1
ATOM 780 N N . CYS A 1 102 ? -10.109 8.602 10.492 1 97.44 102 CYS A N 1
ATOM 781 C CA . CYS A 1 102 ? -9.43 9.391 11.508 1 97.44 102 CYS A CA 1
ATOM 782 C C . CYS A 1 102 ? -9.672 10.875 11.305 1 97.44 102 CYS A C 1
ATOM 784 O O . CYS A 1 102 ? -9.438 11.68 12.211 1 97.44 102 CYS A O 1
ATOM 786 N N . LEU A 1 103 ? -10.133 11.281 10.141 1 96.81 103 LEU A N 1
ATOM 787 C CA . LEU A 1 103 ? -10.32 12.695 9.836 1 96.81 103 LEU A CA 1
ATOM 788 C C . LEU A 1 103 ? -11.352 13.32 10.766 1 96.81 103 LEU A C 1
ATOM 790 O O . LEU A 1 103 ? -11.336 14.539 10.984 1 96.81 103 LEU A O 1
ATOM 794 N N . ASN A 1 104 ? -12.188 12.492 11.406 1 95.25 104 ASN A N 1
ATOM 795 C CA . ASN A 1 104 ? -13.211 13.008 12.312 1 95.25 104 ASN A CA 1
ATOM 796 C C . ASN A 1 104 ? -12.938 12.594 13.758 1 95.25 104 ASN A C 1
ATOM 798 O O . ASN A 1 104 ? -13.758 12.828 14.641 1 95.25 104 ASN A O 1
ATOM 802 N N . ALA A 1 105 ? -11.844 12.008 13.961 1 95.75 105 ALA A N 1
ATOM 803 C CA . ALA A 1 105 ? -11.531 11.523 15.305 1 95.75 105 ALA A CA 1
ATOM 804 C C . ALA A 1 105 ? -11.164 12.688 16.219 1 95.75 105 ALA A C 1
ATOM 806 O O . ALA A 1 105 ? -10.453 13.609 15.82 1 95.75 105 ALA A O 1
ATOM 807 N N . PRO A 1 106 ? -11.641 12.672 17.422 1 94.81 106 PRO A N 1
ATOM 808 C CA . PRO A 1 106 ? -11.328 13.75 18.359 1 94.81 106 PRO A CA 1
ATOM 809 C C . PRO A 1 106 ? -9.859 13.758 18.781 1 94.81 106 PRO A C 1
ATOM 811 O O . PRO A 1 106 ? -9.258 14.828 18.906 1 94.81 106 PRO A O 1
ATOM 814 N N . ASP A 1 107 ? -9.273 12.609 19.016 1 96.69 107 ASP A N 1
ATOM 815 C CA . ASP A 1 107 ? -7.855 12.453 19.344 1 96.69 107 ASP A CA 1
ATOM 816 C C . ASP A 1 107 ? -7.082 11.883 18.156 1 96.69 107 ASP A C 1
ATOM 818 O O . ASP A 1 107 ? -7.078 10.672 17.938 1 96.69 107 ASP A O 1
ATOM 822 N N . THR A 1 108 ? -6.398 12.719 17.438 1 96.94 108 THR A N 1
ATOM 823 C CA . THR A 1 108 ? -5.746 12.336 16.188 1 96.94 108 THR A CA 1
ATOM 824 C C . THR A 1 108 ? -4.633 11.32 16.453 1 96.94 108 THR A C 1
ATOM 826 O O . THR A 1 108 ? -4.562 10.281 15.789 1 96.94 108 THR A O 1
ATOM 829 N N . LYS A 1 109 ? -3.822 11.57 17.406 1 96.38 109 LYS A N 1
ATOM 830 C CA . LYS A 1 109 ? -2.668 10.719 17.688 1 96.38 109 LYS A CA 1
ATOM 831 C C . LYS A 1 109 ? -3.105 9.305 18.047 1 96.38 109 LYS A C 1
ATOM 833 O O . LYS A 1 109 ? -2.617 8.328 17.484 1 96.38 109 LYS A O 1
ATOM 838 N N . LYS A 1 110 ? -3.998 9.234 18.938 1 97.62 110 LYS A N 1
ATOM 839 C CA . LYS A 1 110 ? -4.492 7.926 19.359 1 97.62 110 LYS A CA 1
ATOM 840 C C . LYS A 1 110 ? -5.152 7.188 18.203 1 97.62 110 LYS A C 1
ATOM 842 O O . LYS A 1 110 ? -4.945 5.984 18.031 1 97.62 110 LYS A O 1
ATOM 847 N N . ALA A 1 111 ? -5.953 7.887 17.453 1 98.38 111 ALA A N 1
ATOM 848 C CA . ALA A 1 111 ? -6.625 7.289 16.297 1 98.38 111 ALA A CA 1
ATOM 849 C C . ALA A 1 111 ? -5.613 6.762 15.289 1 98.38 111 ALA A C 1
ATOM 851 O O . ALA A 1 111 ? -5.797 5.676 14.727 1 98.38 111 ALA A O 1
ATOM 852 N N . LEU A 1 112 ? -4.543 7.496 15.078 1 98.62 112 LEU A N 1
ATOM 853 C CA . LEU A 1 112 ? -3.527 7.105 14.102 1 98.62 112 LEU A CA 1
ATOM 854 C C . LEU A 1 112 ? -2.744 5.891 14.586 1 98.62 112 LEU A C 1
ATOM 856 O O . LEU A 1 112 ? -2.406 5.008 13.797 1 98.62 112 LEU A O 1
ATOM 860 N N . GLU A 1 113 ? -2.451 5.867 15.867 1 98.12 113 GLU A N 1
ATOM 861 C CA . GLU A 1 113 ? -1.788 4.691 16.422 1 98.12 113 GLU A CA 1
ATOM 862 C C . GLU A 1 113 ? -2.623 3.432 16.219 1 98.12 113 GLU A C 1
ATOM 864 O O . GLU A 1 113 ? -2.1 2.398 15.797 1 98.12 113 GLU A O 1
ATOM 869 N N . THR A 1 114 ? -3.855 3.539 16.453 1 98.31 114 THR A N 1
ATOM 870 C CA . THR A 1 114 ? -4.77 2.416 16.281 1 98.31 114 THR A CA 1
ATOM 871 C C . THR A 1 114 ? -4.871 2.035 14.805 1 98.31 114 THR A C 1
ATOM 873 O O . THR A 1 114 ? -4.871 0.851 14.461 1 98.31 114 THR A O 1
ATOM 876 N N . ALA A 1 115 ? -4.965 3.027 13.945 1 98.75 115 ALA A N 1
ATOM 877 C CA . ALA A 1 115 ? -5.062 2.807 12.508 1 98.75 115 ALA A CA 1
ATOM 878 C C . ALA A 1 115 ? -3.855 2.025 11.984 1 98.75 115 ALA A C 1
ATOM 880 O O . ALA A 1 115 ? -4.008 1.096 11.195 1 98.75 115 ALA A O 1
ATOM 881 N N . VAL A 1 116 ? -2.668 2.408 12.461 1 98.69 116 VAL A N 1
ATOM 882 C CA . VAL A 1 116 ? -1.43 1.756 12.055 1 98.69 116 VAL A CA 1
ATOM 883 C C . VAL A 1 116 ? -1.438 0.297 12.508 1 98.69 116 VAL A C 1
ATOM 885 O O . VAL A 1 116 ? -1.164 -0.606 11.711 1 98.69 116 VAL A O 1
ATOM 888 N N . ASP A 1 117 ? -1.83 0.094 13.719 1 98.06 117 ASP A N 1
ATOM 889 C CA . ASP A 1 117 ? -1.878 -1.261 14.258 1 98.06 117 ASP A CA 1
ATOM 890 C C . ASP A 1 117 ? -2.869 -2.127 13.484 1 98.06 117 ASP A C 1
ATOM 892 O O . ASP A 1 117 ? -2.549 -3.252 13.102 1 98.06 117 ASP A O 1
ATOM 896 N N . ASN A 1 118 ? -4.012 -1.627 13.297 1 98.19 118 ASN A N 1
ATOM 897 C CA . ASN A 1 118 ? -5.031 -2.359 12.555 1 98.19 118 ASN A CA 1
ATOM 898 C C . ASN A 1 118 ? -4.57 -2.691 11.141 1 98.19 118 ASN A C 1
ATOM 900 O O . ASN A 1 118 ? -4.816 -3.791 10.641 1 98.19 118 ASN A O 1
ATOM 904 N N . SER A 1 119 ? -3.918 -1.732 10.516 1 98.44 119 SER A N 1
ATOM 905 C CA . SER A 1 119 ? -3.475 -1.905 9.133 1 98.44 119 SER A CA 1
ATOM 906 C C . SER A 1 119 ? -2.406 -2.988 9.031 1 98.44 119 SER A C 1
ATOM 908 O O . SER A 1 119 ? -2.383 -3.75 8.062 1 98.44 119 SER A O 1
ATOM 910 N N . ARG A 1 120 ? -1.531 -3.07 10.008 1 98.5 120 ARG A N 1
ATOM 911 C CA . ARG A 1 120 ? -0.5 -4.102 10.023 1 98.5 120 ARG A CA 1
ATOM 912 C C . ARG A 1 120 ? -1.12 -5.496 10 1 98.5 120 ARG A C 1
ATOM 914 O O . ARG A 1 120 ? -0.669 -6.367 9.25 1 98.5 120 ARG A O 1
ATOM 921 N N . GLU A 1 121 ? -2.182 -5.629 10.609 1 97.06 121 GLU A N 1
ATOM 922 C CA . GLU A 1 121 ? -2.85 -6.926 10.703 1 97.06 121 GLU A CA 1
ATOM 923 C C . GLU A 1 121 ? -3.504 -7.309 9.383 1 97.06 121 GLU A C 1
ATOM 925 O O . GLU A 1 121 ? -3.865 -8.469 9.172 1 97.06 121 GLU A O 1
ATOM 930 N N . GLN A 1 122 ? -3.602 -6.355 8.531 1 97.94 122 GLN A N 1
ATOM 931 C CA . GLN A 1 122 ? -4.336 -6.598 7.297 1 97.94 122 GLN A CA 1
ATOM 932 C C . GLN A 1 122 ? -3.391 -6.988 6.164 1 97.94 122 GLN A C 1
ATOM 934 O O . GLN A 1 122 ? -3.83 -7.219 5.035 1 97.94 122 GLN A O 1
ATOM 939 N N . ILE A 1 123 ? -2.096 -6.977 6.449 1 98.69 123 ILE A N 1
ATOM 940 C CA . ILE A 1 123 ? -1.155 -7.648 5.559 1 98.69 123 ILE A CA 1
ATOM 941 C C . ILE A 1 123 ? -1.104 -9.141 5.891 1 98.69 123 ILE A C 1
ATOM 943 O O . ILE A 1 123 ? -0.659 -9.523 6.973 1 98.69 123 ILE A O 1
ATOM 947 N N . CYS A 1 124 ? -1.601 -9.898 4.859 1 97 124 CYS A N 1
ATOM 948 C CA . CYS A 1 124 ? -1.896 -11.281 5.219 1 97 124 CYS A CA 1
ATOM 949 C C . CYS A 1 124 ? -1.459 -12.242 4.113 1 97 124 CYS A C 1
ATOM 951 O O . CYS A 1 124 ? -1.78 -12.031 2.943 1 97 124 CYS A O 1
ATOM 953 N N . TYR A 1 125 ? -0.674 -13.266 4.516 1 98.44 125 TYR A N 1
ATOM 954 C CA . TYR A 1 125 ? -0.462 -14.406 3.635 1 98.44 125 TYR A CA 1
ATOM 955 C C . TYR A 1 125 ? -1.646 -15.367 3.693 1 98.44 125 TYR A C 1
ATOM 957 O O . TYR A 1 125 ? -1.745 -16.188 4.609 1 98.44 125 TYR A O 1
ATOM 965 N N . CYS A 1 126 ? -2.436 -15.375 2.652 1 98.06 126 CYS A N 1
ATOM 966 C CA . CYS A 1 126 ? -3.773 -15.953 2.699 1 98.06 126 CYS A CA 1
ATOM 967 C C . CYS A 1 126 ? -3.709 -17.469 2.666 1 98.06 126 CYS A C 1
ATOM 969 O O . CYS A 1 126 ? -4.648 -18.156 3.092 1 98.06 126 CYS A O 1
ATOM 971 N N . ASN A 1 127 ? -2.645 -18.047 2.156 1 97.25 127 ASN A N 1
ATOM 972 C CA . ASN A 1 127 ? -2.512 -19.5 2.096 1 97.25 127 ASN A CA 1
ATOM 973 C C . ASN A 1 127 ? -2.559 -20.125 3.486 1 97.25 127 ASN A C 1
ATOM 975 O O . ASN A 1 127 ? -2.922 -21.297 3.635 1 97.25 127 ASN A O 1
ATOM 979 N N . LEU A 1 128 ? -2.201 -19.328 4.504 1 94.31 128 LEU A N 1
ATOM 980 C CA . LEU A 1 128 ? -2.146 -19.844 5.871 1 94.31 128 LEU A CA 1
ATOM 981 C C . LEU A 1 128 ? -3.551 -20.062 6.422 1 94.31 128 LEU A C 1
ATOM 983 O O . LEU A 1 128 ? -3.723 -20.766 7.426 1 94.31 128 LEU A O 1
ATOM 987 N N . LEU A 1 129 ? -4.488 -19.438 5.828 1 90.12 129 LEU A N 1
ATOM 988 C CA . LEU A 1 129 ? -5.871 -19.609 6.254 1 90.12 129 LEU A CA 1
ATOM 989 C C . LEU A 1 129 ? -6.375 -21.016 5.906 1 90.12 129 LEU A C 1
ATOM 991 O O . LEU A 1 129 ? -7.359 -21.484 6.48 1 90.12 129 LEU A O 1
ATOM 995 N N . LEU A 1 130 ? -5.824 -21.594 4.875 1 84.25 130 LEU A N 1
ATOM 996 C CA . LEU A 1 130 ? -6.188 -22.969 4.52 1 84.25 130 LEU A CA 1
ATOM 997 C C . LEU A 1 130 ? -5.688 -23.953 5.57 1 84.25 130 LEU A C 1
ATOM 999 O O . LEU A 1 130 ? -6.297 -25 5.785 1 84.25 130 LEU A O 1
ATOM 1003 N N . ASP A 1 131 ? -4.449 -23.656 6.047 1 72.25 131 ASP A N 1
ATOM 1004 C CA . ASP A 1 131 ? -3.883 -24.531 7.059 1 72.25 131 ASP A CA 1
ATOM 1005 C C . ASP A 1 131 ? -4.664 -24.438 8.367 1 72.25 131 ASP A C 1
ATOM 1007 O O . ASP A 1 131 ? -4.742 -25.422 9.117 1 72.25 131 ASP A O 1
ATOM 1011 N N . GLN A 1 132 ? -5.125 -23.219 8.672 1 56.81 132 GLN A N 1
ATOM 1012 C CA . GLN A 1 132 ? -5.902 -23.109 9.898 1 56.81 132 GLN A CA 1
ATOM 1013 C C . GLN A 1 132 ? -7.324 -23.625 9.695 1 56.81 132 GLN A C 1
ATOM 1015 O O . GLN A 1 132 ? -8.133 -23.609 10.625 1 56.81 132 GLN A O 1
ATOM 1020 N N . ALA A 1 133 ? -7.816 -23.828 8.586 1 44.44 133 ALA A N 1
ATOM 1021 C CA . ALA A 1 133 ? -9.203 -24.266 8.469 1 44.44 133 ALA A CA 1
ATOM 1022 C C . ALA A 1 133 ? -9.516 -25.375 9.477 1 44.44 133 ALA A C 1
ATOM 1024 O O . ALA A 1 133 ? -10.477 -25.266 10.242 1 44.44 133 ALA A O 1
ATOM 1025 N N . CYS A 1 134 ? -10.008 -26.953 9.109 1 38.22 134 CYS A N 1
ATOM 1026 C CA . CYS A 1 134 ? -11.297 -27.516 9.484 1 38.22 134 CYS A CA 1
ATOM 1027 C C . CYS A 1 134 ? -11.32 -27.906 10.953 1 38.22 134 CYS A C 1
ATOM 1029 O O . CYS A 1 134 ? -10.914 -29.016 11.312 1 38.22 134 CYS A O 1
ATOM 1031 N N . PRO A 1 135 ? -10.625 -27.344 11.766 1 33.56 135 PRO A N 1
ATOM 1032 C CA . PRO A 1 135 ? -11.367 -27.797 12.945 1 33.56 135 PRO A CA 1
ATOM 1033 C C . PRO A 1 135 ? -12.82 -27.328 12.945 1 33.56 135 PRO A C 1
ATOM 1035 O O . PRO A 1 135 ? -13.711 -28.078 13.359 1 33.56 135 PRO A O 1
ATOM 1038 N N . ALA A 1 136 ? -13 -25.984 12.82 1 33.84 136 ALA A N 1
ATOM 1039 C CA . ALA A 1 136 ? -14.383 -25.516 12.914 1 33.84 136 ALA A CA 1
ATOM 1040 C C . ALA A 1 136 ? -15.156 -25.844 11.641 1 33.84 136 ALA A C 1
ATOM 1042 O O . ALA A 1 136 ? -16.328 -25.469 11.5 1 33.84 136 ALA A O 1
ATOM 1043 N N . CYS A 1 137 ? -14.531 -26.078 10.469 1 29.22 137 CYS A N 1
ATOM 1044 C CA . CYS A 1 137 ? -15.359 -26.578 9.383 1 29.22 137 CYS A CA 1
ATOM 1045 C C . CYS A 1 137 ? -16.172 -27.797 9.836 1 29.22 137 CYS A C 1
ATOM 1047 O O . CYS A 1 137 ? -16.969 -28.328 9.062 1 29.22 137 CYS A O 1
ATOM 1049 N N . ASP A 1 138 ? -15.734 -28.344 10.742 1 29.08 138 ASP A N 1
ATOM 1050 C CA . ASP A 1 138 ? -16.578 -29.328 11.406 1 29.08 138 ASP A CA 1
ATOM 1051 C C . ASP A 1 138 ? -17.797 -28.672 12.047 1 29.08 138 ASP A C 1
ATOM 1053 O O . ASP A 1 138 ? -18.766 -29.344 12.391 1 29.08 138 ASP A O 1
ATOM 1057 N N . THR A 1 139 ? -17.594 -27.438 12.547 1 26.25 139 THR A N 1
ATOM 1058 C CA . THR A 1 139 ? -18.766 -27.125 13.359 1 26.25 139 THR A CA 1
ATOM 1059 C C . THR A 1 139 ? -19.875 -26.547 12.5 1 26.25 139 THR A C 1
ATOM 1061 O O . THR A 1 139 ? -20.953 -26.188 13.008 1 26.25 139 THR A O 1
ATOM 1064 N N . PHE A 1 140 ? -19.703 -26.109 11.023 1 22.47 140 PHE A N 1
ATOM 1065 C CA . PHE A 1 140 ? -21.078 -25.938 10.57 1 22.47 140 PHE A CA 1
ATOM 1066 C C . PHE A 1 140 ? -21.641 -27.266 10.047 1 22.47 140 PHE A C 1
ATOM 1068 O O . PHE A 1 140 ? -20.906 -28.047 9.43 1 22.47 140 PHE A O 1
ATOM 1075 N N . MET B 1 1 ? 12.008 -23.859 -10.273 1 78.5 1 MET B N 1
ATOM 1076 C CA . MET B 1 1 ? 10.672 -23.422 -10.672 1 78.5 1 MET B CA 1
ATOM 1077 C C . MET B 1 1 ? 10.656 -21.906 -10.938 1 78.5 1 MET B C 1
ATOM 1079 O O . MET B 1 1 ? 11.289 -21.141 -10.211 1 78.5 1 MET B O 1
ATOM 1083 N N . LYS B 1 2 ? 10.117 -21.5 -12.18 1 92.56 2 LYS B N 1
ATOM 1084 C CA . LYS B 1 2 ? 10.016 -20.094 -12.539 1 92.56 2 LYS B CA 1
ATOM 1085 C C . LYS B 1 2 ? 8.906 -19.406 -11.742 1 92.56 2 LYS B C 1
ATOM 1087 O O . LYS B 1 2 ? 7.801 -19.938 -11.633 1 92.56 2 LYS B O 1
ATOM 1092 N N . LYS B 1 3 ? 9.188 -18.297 -11.07 1 97.56 3 LYS B N 1
ATOM 1093 C CA . LYS B 1 3 ? 8.203 -17.578 -10.273 1 97.56 3 LYS B CA 1
ATOM 1094 C C . LYS B 1 3 ? 7.852 -16.234 -10.93 1 97.56 3 LYS B C 1
ATOM 1096 O O . LYS B 1 3 ? 8.711 -15.586 -11.523 1 97.56 3 LYS B O 1
ATOM 1101 N N . ARG B 1 4 ? 6.629 -15.867 -10.797 1 98.25 4 ARG B N 1
ATOM 1102 C CA . ARG B 1 4 ? 6.133 -14.57 -11.242 1 98.25 4 ARG B CA 1
ATOM 1103 C C . ARG B 1 4 ? 5.34 -13.875 -10.141 1 98.25 4 ARG B C 1
ATOM 1105 O O . ARG B 1 4 ? 4.762 -14.531 -9.273 1 98.25 4 ARG B O 1
ATOM 1112 N N . LEU B 1 5 ? 5.3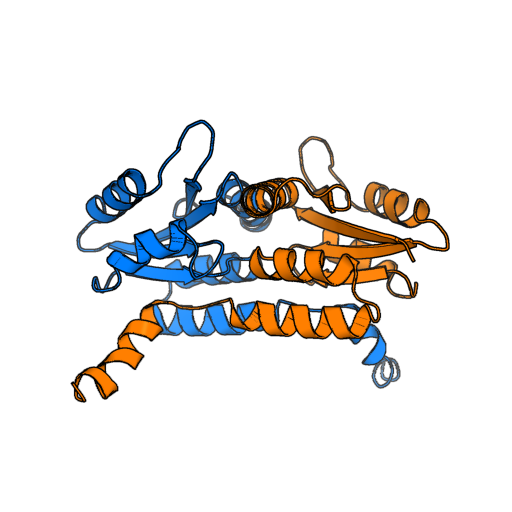91 -12.609 -10.234 1 98.81 5 LEU B N 1
ATOM 1113 C CA . LEU B 1 5 ? 4.637 -11.773 -9.305 1 98.81 5 LEU B CA 1
ATOM 1114 C C . LEU B 1 5 ? 3.539 -11.008 -10.031 1 98.81 5 LEU B C 1
ATOM 1116 O O . LEU B 1 5 ? 3.801 -10.352 -11.047 1 98.81 5 LEU B O 1
ATOM 1120 N N . LEU B 1 6 ? 2.357 -11.164 -9.523 1 98.88 6 LEU B N 1
ATOM 1121 C CA . LEU B 1 6 ? 1.21 -10.422 -10.039 1 98.88 6 LEU B CA 1
ATOM 1122 C C . LEU B 1 6 ? 0.668 -9.461 -8.984 1 98.88 6 LEU B C 1
ATOM 1124 O O . LEU B 1 6 ? 0.342 -9.883 -7.867 1 98.88 6 LEU B O 1
ATOM 1128 N N . ILE B 1 7 ? 0.638 -8.227 -9.312 1 98.94 7 ILE B N 1
ATOM 1129 C CA . ILE B 1 7 ? -0.052 -7.242 -8.492 1 98.94 7 ILE B CA 1
ATOM 1130 C C . ILE B 1 7 ? -1.465 -7.016 -9.023 1 98.94 7 ILE B C 1
ATOM 1132 O O . ILE B 1 7 ? -1.641 -6.566 -10.156 1 98.94 7 ILE B O 1
ATOM 1136 N N . ALA B 1 8 ? -2.473 -7.363 -8.258 1 98.88 8 ALA B N 1
ATOM 1137 C CA . ALA B 1 8 ? -3.859 -7.27 -8.703 1 98.88 8 ALA B CA 1
ATOM 1138 C C . ALA B 1 8 ? -4.688 -6.406 -7.758 1 98.88 8 ALA B C 1
ATOM 1140 O O . ALA B 1 8 ? -4.871 -6.758 -6.59 1 98.88 8 ALA B O 1
ATOM 1141 N N . THR B 1 9 ? -5.16 -5.309 -8.188 1 98.62 9 THR B N 1
ATOM 1142 C CA . THR B 1 9 ? -5.852 -4.359 -7.316 1 98.62 9 THR B CA 1
ATOM 1143 C C . THR B 1 9 ? -7.047 -3.742 -8.039 1 98.62 9 THR B C 1
ATOM 1145 O O . THR B 1 9 ? -7.227 -3.945 -9.234 1 98.62 9 THR B O 1
ATOM 1148 N N . HIS B 1 10 ? -7.867 -3.027 -7.234 1 98 10 HIS B N 1
ATOM 1149 C CA . HIS B 1 10 ? -8.891 -2.164 -7.824 1 98 10 HIS B CA 1
ATOM 1150 C C . HIS B 1 10 ? -8.258 -1 -8.578 1 98 10 HIS B C 1
ATOM 1152 O O . HIS B 1 10 ? -7.227 -0.467 -8.156 1 98 10 HIS B O 1
ATOM 1158 N N . SER B 1 11 ? -8.844 -0.664 -9.641 1 96.75 11 SER B N 1
ATOM 1159 C CA . SER B 1 11 ? -8.484 0.524 -10.398 1 96.75 11 SER B CA 1
ATOM 1160 C C . SER B 1 11 ? -7.008 0.499 -10.789 1 96.75 11 SER B C 1
ATOM 1162 O O . SER B 1 11 ? -6.457 -0.562 -11.094 1 96.75 11 SER B O 1
ATOM 1164 N N . THR B 1 12 ? -6.34 1.691 -10.812 1 97.25 12 THR B N 1
ATOM 1165 C CA . THR B 1 12 ? -4.98 1.799 -11.336 1 97.25 12 THR B CA 1
ATOM 1166 C C . THR B 1 12 ? -3.959 1.697 -10.211 1 97.25 12 THR B C 1
ATOM 1168 O O . THR B 1 12 ? -2.803 2.096 -10.375 1 97.25 12 THR B O 1
ATOM 1171 N N . PHE B 1 13 ? -4.414 1.183 -9.094 1 98.75 13 PHE B N 1
ATOM 1172 C CA . PHE B 1 13 ? -3.537 1.024 -7.941 1 98.75 13 PHE B CA 1
ATOM 1173 C C . PHE B 1 13 ? -2.348 0.133 -8.281 1 98.75 13 PHE B C 1
ATOM 1175 O O . PHE B 1 13 ? -1.201 0.484 -7.996 1 98.75 13 PHE B O 1
ATOM 1182 N N . ALA B 1 14 ? -2.553 -0.943 -9.016 1 98.81 14 ALA B N 1
ATOM 1183 C CA . ALA B 1 14 ? -1.512 -1.913 -9.344 1 98.81 14 ALA B CA 1
ATOM 1184 C C . ALA B 1 14 ? -0.438 -1.285 -10.227 1 98.81 14 ALA B C 1
ATOM 1186 O O . ALA B 1 14 ? 0.756 -1.396 -9.938 1 98.81 14 ALA B O 1
ATOM 1187 N N . ASP B 1 15 ? -0.858 -0.618 -11.203 1 98.44 15 ASP B N 1
ATOM 1188 C CA . ASP B 1 15 ? 0.099 0.029 -12.102 1 98.44 15 ASP B CA 1
ATOM 1189 C C . ASP B 1 15 ? 0.883 1.117 -11.367 1 98.44 15 ASP B C 1
ATOM 1191 O O . ASP B 1 15 ? 2.092 1.257 -11.562 1 98.44 15 ASP B O 1
ATOM 1195 N N . GLY B 1 16 ? 0.152 1.913 -10.562 1 98.44 16 GLY B N 1
ATOM 1196 C CA . GLY B 1 16 ? 0.801 2.977 -9.812 1 98.44 16 GLY B CA 1
ATOM 1197 C C . GLY B 1 16 ? 1.908 2.477 -8.898 1 98.44 16 GLY B C 1
ATOM 1198 O O . GLY B 1 16 ? 3.016 3.018 -8.906 1 98.44 16 GLY B O 1
ATOM 1199 N N . ILE B 1 17 ? 1.62 1.479 -8.164 1 98.88 17 ILE B N 1
ATOM 1200 C CA . ILE B 1 17 ? 2.596 1.012 -7.188 1 98.88 17 ILE B CA 1
ATOM 1201 C C . ILE B 1 17 ? 3.736 0.289 -7.902 1 98.88 17 ILE B C 1
ATOM 1203 O O . ILE B 1 17 ? 4.891 0.361 -7.473 1 98.88 17 ILE B O 1
ATOM 1207 N N . ARG B 1 18 ? 3.469 -0.412 -9 1 98.75 18 ARG B N 1
ATOM 1208 C CA . ARG B 1 18 ? 4.543 -1.001 -9.797 1 98.75 18 ARG B CA 1
ATOM 1209 C C . ARG B 1 18 ? 5.504 0.072 -10.297 1 98.75 18 ARG B C 1
ATOM 1211 O O . ARG B 1 18 ? 6.723 -0.102 -10.25 1 98.75 18 ARG B O 1
ATOM 1218 N N . ASN B 1 19 ? 4.918 1.148 -10.781 1 98 19 ASN B N 1
ATOM 1219 C CA . ASN B 1 19 ? 5.75 2.248 -11.258 1 98 19 ASN B CA 1
ATOM 1220 C C . ASN B 1 19 ? 6.668 2.775 -10.156 1 98 19 ASN B C 1
ATOM 1222 O O . ASN B 1 19 ? 7.848 3.033 -10.398 1 98 19 ASN B O 1
ATOM 1226 N N . ALA B 1 20 ? 6.109 2.973 -9.016 1 98.31 20 ALA B N 1
ATOM 1227 C CA . ALA B 1 20 ? 6.914 3.424 -7.879 1 98.31 20 ALA B CA 1
ATOM 1228 C C . ALA B 1 20 ? 8.031 2.436 -7.574 1 98.31 20 ALA B C 1
ATOM 1230 O O . ALA B 1 20 ? 9.18 2.836 -7.367 1 98.31 20 ALA B O 1
ATOM 1231 N N . MET B 1 21 ? 7.695 1.165 -7.539 1 98.38 21 MET B N 1
ATOM 1232 C CA . MET B 1 21 ? 8.68 0.12 -7.27 1 98.38 21 MET B CA 1
ATOM 1233 C C . MET B 1 21 ? 9.805 0.146 -8.305 1 98.38 21 MET B C 1
ATOM 1235 O O . MET B 1 21 ? 10.977 0.102 -7.945 1 98.38 21 MET B O 1
ATOM 1239 N N . GLU B 1 22 ? 9.453 0.304 -9.523 1 98 22 GLU B N 1
ATOM 1240 C CA . GLU B 1 22 ? 10.43 0.182 -10.602 1 98 22 GLU B CA 1
ATOM 1241 C C . GLU B 1 22 ? 11.289 1.438 -10.711 1 98 22 GLU B C 1
ATOM 1243 O O . GLU B 1 22 ? 12.375 1.406 -11.297 1 98 22 GLU B O 1
ATOM 1248 N N . LEU B 1 23 ? 10.781 2.541 -10.227 1 95.56 23 LEU B N 1
ATOM 1249 C CA . LEU B 1 23 ? 11.633 3.717 -10.102 1 95.56 23 LEU B CA 1
ATOM 1250 C C . LEU B 1 23 ? 12.859 3.412 -9.242 1 95.56 23 LEU B C 1
ATOM 1252 O O . LEU B 1 23 ? 13.938 3.953 -9.484 1 95.56 23 LEU B O 1
ATOM 1256 N N . VAL B 1 24 ? 12.633 2.566 -8.297 1 93.12 24 VAL B N 1
ATOM 1257 C CA . VAL B 1 24 ? 13.688 2.258 -7.34 1 93.12 24 VAL B CA 1
ATOM 1258 C C . VAL B 1 24 ? 14.484 1.045 -7.816 1 93.12 24 VAL B C 1
ATOM 1260 O O . VAL B 1 24 ? 15.711 1.052 -7.785 1 93.12 24 VAL B O 1
ATOM 1263 N N . THR B 1 25 ? 13.875 0.071 -8.328 1 95.44 25 THR B N 1
ATOM 1264 C CA . THR B 1 25 ? 14.508 -1.216 -8.594 1 95.44 25 THR B CA 1
ATOM 1265 C C . THR B 1 25 ? 14.898 -1.332 -10.062 1 95.44 25 THR B C 1
ATOM 1267 O O . THR B 1 25 ? 15.688 -2.207 -10.438 1 95.44 25 THR B O 1
ATOM 1270 N N . GLY B 1 26 ? 14.391 -0.518 -10.859 1 96.19 26 GLY B N 1
ATOM 1271 C CA . GLY B 1 26 ? 14.43 -0.798 -12.289 1 96.19 26 GLY B CA 1
ATOM 1272 C C . GLY B 1 26 ? 13.328 -1.747 -12.742 1 96.19 26 GLY B C 1
ATOM 1273 O O . GLY B 1 26 ? 12.633 -2.33 -11.914 1 96.19 26 GLY B O 1
ATOM 1274 N N . ARG B 1 27 ? 13.242 -1.899 -14 1 96.06 27 ARG B N 1
ATOM 1275 C CA . ARG B 1 27 ? 12.195 -2.736 -14.586 1 96.06 27 ARG B CA 1
ATOM 1276 C C . ARG B 1 27 ? 12.312 -4.176 -14.094 1 96.06 27 ARG B C 1
ATOM 1278 O O . ARG B 1 27 ? 13.422 -4.723 -14.016 1 96.06 27 ARG B O 1
ATOM 1285 N N . GLN B 1 28 ? 11.172 -4.75 -13.812 1 95.75 28 GLN B N 1
ATOM 1286 C CA . GLN B 1 28 ? 11.078 -6.145 -13.383 1 95.75 28 GLN B CA 1
ATOM 1287 C C . GLN B 1 28 ? 10.219 -6.957 -14.344 1 95.75 28 GLN B C 1
ATOM 1289 O O . GLN B 1 28 ? 8.984 -6.922 -14.266 1 95.75 28 GLN B O 1
ATOM 1294 N N . ASP B 1 29 ? 10.781 -7.824 -15.07 1 96.31 29 ASP B N 1
ATOM 1295 C CA . ASP B 1 29 ? 10.086 -8.555 -16.125 1 96.31 29 ASP B CA 1
ATOM 1296 C C . ASP B 1 29 ? 9.148 -9.609 -15.531 1 96.31 29 ASP B C 1
ATOM 1298 O O . ASP B 1 29 ? 8.188 -10.023 -16.188 1 96.31 29 ASP B O 1
ATOM 1302 N N . SER B 1 30 ? 9.477 -10.039 -14.375 1 97.25 30 SER B N 1
ATOM 1303 C CA . SER B 1 30 ? 8.695 -11.102 -13.742 1 97.25 30 SER B CA 1
ATOM 1304 C C . SER B 1 30 ? 7.488 -10.539 -13 1 97.25 30 SER B C 1
ATOM 1306 O O . SER B 1 30 ? 6.746 -11.281 -12.359 1 97.25 30 SER B O 1
ATOM 1308 N N . VAL B 1 31 ? 7.273 -9.195 -13.117 1 98.56 31 VAL B N 1
ATOM 1309 C CA . VAL B 1 31 ? 6.18 -8.547 -12.398 1 98.56 31 VAL B CA 1
ATOM 1310 C C . VAL B 1 31 ? 5.141 -8.039 -13.398 1 98.56 31 VAL B C 1
ATOM 1312 O O . VAL B 1 31 ? 5.477 -7.332 -14.352 1 98.56 31 VAL B O 1
ATOM 1315 N N . SER B 1 32 ? 3.939 -8.438 -13.18 1 98.5 32 SER B N 1
ATOM 1316 C CA . SER B 1 32 ? 2.818 -7.957 -13.977 1 98.5 32 SER B CA 1
ATOM 1317 C C . SER B 1 32 ? 1.724 -7.363 -13.094 1 98.5 32 SER B C 1
ATOM 1319 O O . SER B 1 32 ? 1.783 -7.469 -11.867 1 98.5 32 SER B O 1
ATOM 1321 N N . THR B 1 33 ? 0.766 -6.688 -13.742 1 98.69 33 THR B N 1
ATOM 1322 C CA . THR B 1 33 ? -0.3 -6.035 -12.992 1 98.69 33 THR B CA 1
ATOM 1323 C C . THR B 1 33 ? -1.667 -6.402 -13.562 1 98.69 33 THR B C 1
ATOM 1325 O O . THR B 1 33 ? -1.777 -6.777 -14.727 1 98.69 33 THR B O 1
ATOM 1328 N N . LEU B 1 34 ? -2.648 -6.43 -12.719 1 98.56 34 LEU B N 1
ATOM 1329 C CA . LEU B 1 34 ? -4.066 -6.5 -13.047 1 98.56 34 LEU B CA 1
ATOM 1330 C C . LEU B 1 34 ? -4.84 -5.363 -12.383 1 98.56 34 LEU B C 1
ATOM 1332 O O . LEU B 1 34 ? -4.973 -5.336 -11.156 1 98.56 34 LEU B O 1
ATOM 1336 N N . CYS B 1 35 ? -5.32 -4.422 -13.172 1 98.19 35 CYS B N 1
ATOM 1337 C CA . CYS B 1 35 ? -6.133 -3.311 -12.695 1 98.19 35 CYS B CA 1
ATOM 1338 C C . CYS B 1 35 ? -7.617 -3.594 -12.906 1 98.19 35 CYS B C 1
ATOM 1340 O O . CYS B 1 35 ? -8.125 -3.463 -14.016 1 98.19 35 CYS B O 1
ATOM 1342 N N . ALA B 1 36 ? -8.281 -3.887 -11.836 1 97.5 36 ALA B N 1
ATOM 1343 C CA . ALA B 1 36 ? -9.688 -4.258 -11.906 1 97.5 36 ALA B CA 1
ATOM 1344 C C . ALA B 1 36 ? -10.586 -3.027 -11.812 1 97.5 36 ALA B C 1
ATOM 1346 O O . ALA B 1 36 ? -10.211 -2.027 -11.188 1 97.5 36 ALA B O 1
ATOM 1347 N N . TYR B 1 37 ? -11.766 -3.109 -12.43 1 96.56 37 TYR B N 1
ATOM 1348 C CA . TYR B 1 37 ? -12.836 -2.119 -12.352 1 96.56 37 TYR B CA 1
ATOM 1349 C C . TYR B 1 37 ? -12.375 -0.777 -12.914 1 96.56 37 TYR B C 1
ATOM 1351 O O . TYR B 1 37 ? -12.555 0.262 -12.273 1 96.56 37 TYR B O 1
ATOM 1359 N N . THR B 1 38 ? -11.617 -0.881 -13.906 1 95.75 38 THR B N 1
ATOM 1360 C CA . THR B 1 38 ? -11.32 0.251 -14.781 1 95.75 38 THR B CA 1
ATOM 1361 C C . THR B 1 38 ? -12.266 0.264 -15.984 1 95.75 38 THR B C 1
ATOM 1363 O O . THR B 1 38 ? -13.141 -0.593 -16.094 1 95.75 38 THR B O 1
ATOM 1366 N N . ASP B 1 39 ? -12.164 1.277 -16.828 1 92.31 39 ASP B N 1
ATOM 1367 C CA . ASP B 1 39 ? -13.008 1.347 -18.016 1 92.31 39 ASP B CA 1
ATOM 1368 C C . ASP B 1 39 ? -12.828 0.102 -18.875 1 92.31 39 ASP B C 1
ATOM 1370 O O . ASP B 1 39 ? -13.766 -0.317 -19.578 1 92.31 39 ASP B O 1
ATOM 1374 N N . ASP B 1 40 ? -11.703 -0.586 -18.797 1 89.12 40 ASP B N 1
ATOM 1375 C CA . ASP B 1 40 ? -11.352 -1.697 -19.672 1 89.12 40 ASP B CA 1
ATOM 1376 C C . ASP B 1 40 ? -11.68 -3.039 -19.016 1 89.12 40 ASP B C 1
ATOM 1378 O O . ASP B 1 40 ? -11.609 -4.086 -19.672 1 89.12 40 ASP B O 1
ATOM 1382 N N . MET B 1 41 ? -12.031 -3.004 -17.734 1 91.75 41 MET B N 1
ATOM 1383 C CA . MET B 1 41 ? -12.25 -4.25 -17.016 1 91.75 41 MET B CA 1
ATOM 1384 C C . MET B 1 41 ? -13.328 -4.078 -15.945 1 91.75 41 MET B C 1
ATOM 1386 O O . MET B 1 41 ? -13.039 -3.656 -14.828 1 91.75 41 MET B O 1
ATOM 1390 N N . SER B 1 42 ? -14.477 -4.59 -16.219 1 92.12 42 SER B N 1
ATOM 1391 C CA . SER B 1 42 ? -15.633 -4.332 -15.359 1 92.12 42 SER B CA 1
ATOM 1392 C C . SER B 1 42 ? -15.867 -5.484 -14.391 1 92.12 42 SER B C 1
ATOM 1394 O O . SER B 1 42 ? -16.656 -5.359 -13.445 1 92.12 42 SER B O 1
ATOM 1396 N N . GLU B 1 43 ? -15.203 -6.586 -14.664 1 92.81 43 GLU B N 1
ATOM 1397 C CA . GLU B 1 43 ? -15.273 -7.73 -13.758 1 92.81 43 GLU B CA 1
ATOM 1398 C C . GLU B 1 43 ? -13.922 -8.438 -13.656 1 92.81 43 GLU B C 1
ATOM 1400 O O . GLU B 1 43 ? -13.039 -8.219 -14.492 1 92.81 43 GLU B O 1
ATOM 1405 N N . VAL B 1 44 ? -13.742 -9.242 -12.547 1 96.38 44 VAL B N 1
ATOM 1406 C CA . VAL B 1 44 ? -12.398 -9.742 -12.297 1 96.38 44 VAL B CA 1
ATOM 1407 C C . VAL B 1 44 ? -12.367 -11.258 -12.492 1 96.38 44 VAL B C 1
ATOM 1409 O O . VAL B 1 44 ? -11.289 -11.852 -12.609 1 96.38 44 VAL B O 1
ATOM 1412 N N . GLU B 1 45 ? -13.469 -11.914 -12.586 1 97.38 45 GLU B N 1
ATOM 1413 C CA . GLU B 1 45 ? -13.539 -13.375 -12.625 1 97.38 45 GLU B CA 1
ATOM 1414 C C . GLU B 1 45 ? -12.82 -13.93 -13.852 1 97.38 45 GLU B C 1
ATOM 1416 O O . GLU B 1 45 ? -11.938 -14.781 -13.727 1 97.38 45 GLU B O 1
ATOM 1421 N N . THR B 1 46 ? -13.164 -13.445 -14.992 1 97.31 46 THR B N 1
ATOM 1422 C CA . THR B 1 46 ? -12.641 -13.977 -16.25 1 97.31 46 THR B CA 1
ATOM 1423 C C . THR B 1 46 ? -11.141 -13.734 -16.359 1 97.31 46 THR B C 1
ATOM 1425 O O . THR B 1 46 ? -10.367 -14.664 -16.609 1 97.31 46 THR B O 1
ATOM 1428 N N . PRO B 1 47 ? -10.711 -12.484 -16.156 1 97.62 47 PRO B N 1
ATOM 1429 C CA . PRO B 1 47 ? -9.266 -12.258 -16.234 1 97.62 47 PRO B CA 1
ATOM 1430 C C . PRO B 1 47 ? -8.477 -13.109 -15.242 1 97.62 47 PRO B C 1
ATOM 1432 O O . PRO B 1 47 ? -7.41 -13.625 -15.586 1 97.62 47 PRO B O 1
ATOM 1435 N N . VAL B 1 48 ? -8.938 -13.266 -14.047 1 98.38 48 VAL B N 1
ATOM 1436 C CA . VAL B 1 48 ? -8.273 -14.078 -13.031 1 98.38 48 VAL B CA 1
ATOM 1437 C C . VAL B 1 48 ? -8.203 -15.531 -13.492 1 98.38 48 VAL B C 1
ATOM 1439 O O . VAL B 1 48 ? -7.152 -16.172 -13.406 1 98.38 48 VAL B O 1
ATOM 1442 N N . ARG B 1 49 ? -9.328 -16.016 -13.984 1 97.81 49 ARG B N 1
ATOM 1443 C CA . ARG B 1 49 ? -9.367 -17.391 -14.492 1 97.81 49 ARG B CA 1
ATOM 1444 C C . ARG B 1 49 ? -8.344 -17.578 -15.609 1 97.81 49 ARG B C 1
ATOM 1446 O O . ARG B 1 49 ? -7.641 -18.594 -15.633 1 97.81 49 ARG B O 1
ATOM 1453 N N . GLU B 1 50 ? -8.266 -16.656 -16.484 1 97.75 50 GLU B N 1
ATOM 1454 C CA . GLU B 1 50 ? -7.332 -16.75 -17.609 1 97.75 50 GLU B CA 1
ATOM 1455 C C . GLU B 1 50 ? -5.887 -16.781 -17.125 1 97.75 50 GLU B C 1
ATOM 1457 O O . GLU B 1 50 ? -5.059 -17.516 -17.672 1 97.75 50 GLU B O 1
ATOM 1462 N N . ILE B 1 51 ? -5.574 -16 -16.172 1 98 51 ILE B N 1
ATOM 1463 C CA . ILE B 1 51 ? -4.227 -15.961 -15.617 1 98 51 ILE B CA 1
ATOM 1464 C C . ILE B 1 51 ? -3.891 -17.312 -14.984 1 98 51 ILE B C 1
ATOM 1466 O O . ILE B 1 51 ? -2.822 -17.875 -15.234 1 98 51 ILE B O 1
ATOM 1470 N N . ILE B 1 52 ? -4.809 -17.812 -14.203 1 98 52 ILE B N 1
ATOM 1471 C CA . ILE B 1 52 ? -4.594 -19.062 -13.477 1 98 52 ILE B CA 1
ATOM 1472 C C . ILE B 1 52 ? -4.469 -20.219 -14.469 1 98 52 ILE B C 1
ATOM 1474 O O . ILE B 1 52 ? -3.557 -21.047 -14.359 1 98 52 ILE B O 1
ATOM 1478 N N . ASP B 1 53 ? -5.309 -20.203 -15.461 1 96.81 53 ASP B N 1
ATOM 1479 C CA . ASP B 1 53 ? -5.316 -21.266 -16.453 1 96.81 53 ASP B CA 1
ATOM 1480 C C . ASP B 1 53 ? -4.055 -21.219 -17.312 1 96.81 53 ASP B C 1
ATOM 1482 O O . ASP B 1 53 ? -3.666 -22.234 -17.906 1 96.81 53 ASP B O 1
ATOM 1486 N N . GLY B 1 54 ? -3.48 -20.109 -17.375 1 96.5 54 GLY B N 1
ATOM 1487 C CA . GLY B 1 54 ? -2.303 -19.922 -18.203 1 96.5 54 GLY B CA 1
ATOM 1488 C C . GLY B 1 54 ? -1.013 -20.312 -17.516 1 96.5 54 GLY B C 1
ATOM 1489 O O . GLY B 1 54 ? 0.055 -20.312 -18.125 1 96.5 54 GLY B O 1
ATOM 1490 N N . LEU B 1 55 ? -1.053 -20.688 -16.266 1 95.44 55 LEU B N 1
ATOM 1491 C CA . LEU B 1 55 ? 0.142 -21.047 -15.508 1 95.44 55 LEU B CA 1
ATOM 1492 C C . LEU B 1 55 ? 0.659 -22.422 -15.938 1 95.44 55 LEU B C 1
ATOM 1494 O O . LEU B 1 55 ? -0.107 -23.391 -16 1 95.44 55 LEU B O 1
ATOM 1498 N N . GLY B 1 56 ? 1.917 -22.484 -16.234 1 91.88 56 GLY B N 1
ATOM 1499 C CA . GLY B 1 56 ? 2.559 -23.75 -16.562 1 91.88 56 GLY B CA 1
ATOM 1500 C C . GLY B 1 56 ? 2.76 -24.641 -15.352 1 91.88 56 GLY B C 1
ATOM 1501 O O . GLY B 1 56 ? 2.66 -24.172 -14.211 1 91.88 56 GLY B O 1
ATOM 1502 N N . PRO B 1 57 ? 3.041 -25.922 -15.594 1 88.06 57 PRO B N 1
ATOM 1503 C CA . PRO B 1 57 ? 3.197 -26.875 -14.5 1 88.06 57 PRO B CA 1
ATOM 1504 C C . PRO B 1 57 ? 4.402 -26.578 -13.609 1 88.06 57 PRO B C 1
ATOM 1506 O O . PRO B 1 57 ? 4.414 -26.938 -12.43 1 88.06 57 PRO B O 1
ATOM 1509 N N . ASP B 1 58 ? 5.367 -25.859 -14.125 1 91.88 58 ASP B N 1
ATOM 1510 C CA . ASP B 1 58 ? 6.57 -25.578 -13.359 1 91.88 58 ASP B CA 1
ATOM 1511 C C . ASP B 1 58 ? 6.664 -24.078 -13.016 1 91.88 58 ASP B C 1
ATOM 1513 O O . ASP B 1 58 ? 7.758 -23.547 -12.836 1 91.88 58 ASP B O 1
ATOM 1517 N N . GLU B 1 59 ? 5.469 -23.5 -12.945 1 96.06 59 GLU B N 1
ATOM 1518 C CA . GLU B 1 59 ? 5.438 -22.078 -12.625 1 96.06 59 GLU B CA 1
ATOM 1519 C C . GLU B 1 59 ? 4.738 -21.828 -11.289 1 96.06 59 GLU B C 1
ATOM 1521 O O . GLU B 1 59 ? 3.748 -22.484 -10.969 1 96.06 59 GLU B O 1
ATOM 1526 N N . GLU B 1 60 ? 5.293 -20.953 -10.5 1 97.31 60 GLU B N 1
ATOM 1527 C CA . GLU B 1 60 ? 4.684 -20.469 -9.266 1 97.31 60 GLU B CA 1
ATOM 1528 C C . GLU B 1 60 ? 4.242 -19.016 -9.391 1 97.31 60 GLU B C 1
ATOM 1530 O O . GLU B 1 60 ? 4.953 -18.203 -9.977 1 97.31 60 GLU B O 1
ATOM 1535 N N . LEU B 1 61 ? 3.035 -18.797 -8.898 1 98.62 61 LEU B N 1
ATOM 1536 C CA . LEU B 1 61 ? 2.482 -17.438 -8.992 1 98.62 61 LEU B CA 1
ATOM 1537 C C . LEU B 1 61 ? 2.271 -16.844 -7.602 1 98.62 61 LEU B C 1
ATOM 1539 O O . LEU B 1 61 ? 1.559 -17.422 -6.773 1 98.62 61 LEU B O 1
ATOM 1543 N N . ILE B 1 62 ? 2.961 -15.766 -7.387 1 98.88 62 ILE B N 1
ATOM 1544 C CA . ILE B 1 62 ? 2.74 -14.945 -6.199 1 98.88 62 ILE B CA 1
ATOM 1545 C C . ILE B 1 62 ? 1.837 -13.766 -6.543 1 98.88 62 ILE B C 1
ATOM 1547 O O . ILE B 1 62 ? 2.123 -13.008 -7.473 1 98.88 62 ILE B O 1
ATOM 1551 N N . ILE B 1 63 ? 0.755 -13.664 -5.793 1 98.94 63 ILE B N 1
ATOM 1552 C CA . ILE B 1 63 ? -0.225 -12.617 -6.059 1 98.94 63 ILE B CA 1
ATOM 1553 C C . ILE B 1 63 ? -0.31 -11.672 -4.863 1 98.94 63 ILE B C 1
ATOM 1555 O O . ILE B 1 63 ? -0.487 -12.117 -3.727 1 98.94 63 ILE B O 1
ATOM 1559 N N . ALA B 1 64 ? -0.13 -10.414 -5.156 1 98.94 64 ALA B N 1
ATOM 1560 C CA . ALA B 1 64 ? -0.346 -9.359 -4.164 1 98.94 64 ALA B CA 1
ATOM 1561 C C . ALA B 1 64 ? -1.606 -8.562 -4.48 1 98.94 64 ALA B C 1
ATOM 1563 O O . ALA B 1 64 ? -1.737 -8 -5.574 1 98.94 64 ALA B O 1
ATOM 1564 N N . THR B 1 65 ? -2.541 -8.5 -3.518 1 98.88 65 THR B N 1
ATOM 1565 C CA . THR B 1 65 ? -3.787 -7.773 -3.73 1 98.88 65 THR B CA 1
ATOM 1566 C C . THR B 1 65 ? -3.898 -6.598 -2.762 1 98.88 65 THR B C 1
ATOM 1568 O O . THR B 1 65 ? -3.096 -6.473 -1.835 1 98.88 65 THR B O 1
ATOM 1571 N N . ASP B 1 66 ? -4.926 -5.797 -2.984 1 98.69 66 ASP B N 1
ATOM 1572 C CA . ASP B 1 66 ? -5.012 -4.531 -2.264 1 98.69 66 ASP B CA 1
ATOM 1573 C C . ASP B 1 66 ? -5.605 -4.73 -0.871 1 98.69 66 ASP B C 1
ATOM 1575 O O . ASP B 1 66 ? -5.195 -4.07 0.085 1 98.69 66 ASP B O 1
ATOM 1579 N N . ILE B 1 67 ? -6.516 -5.598 -0.773 1 98.44 67 ILE B N 1
ATOM 1580 C CA . ILE B 1 67 ? -7.156 -5.707 0.533 1 98.44 67 ILE B CA 1
ATOM 1581 C C . ILE B 1 67 ? -7.754 -7.102 0.7 1 98.44 67 ILE B C 1
ATOM 1583 O O . ILE B 1 67 ? -8.312 -7.664 -0.246 1 98.44 67 ILE B O 1
ATOM 1587 N N . PHE B 1 68 ? -7.609 -7.68 1.892 1 97.88 68 PHE B N 1
ATOM 1588 C CA . PHE B 1 68 ? -8.258 -8.938 2.242 1 97.88 68 PHE B CA 1
ATOM 1589 C C . PHE B 1 68 ? -9.773 -8.789 2.256 1 97.88 68 PHE B C 1
ATOM 1591 O O . PHE B 1 68 ? -10.297 -7.828 2.822 1 97.88 68 PHE B O 1
ATOM 1598 N N . GLY B 1 69 ? -10.477 -9.75 1.63 1 96.44 69 GLY B N 1
ATOM 1599 C CA . GLY B 1 69 ? -11.93 -9.727 1.626 1 96.44 69 GLY B CA 1
ATOM 1600 C C . GLY B 1 69 ? -12.508 -8.945 0.462 1 96.44 69 GLY B C 1
ATOM 1601 O O . GLY B 1 69 ? -13.727 -8.938 0.263 1 96.44 69 GLY B O 1
ATOM 1602 N N . GLY B 1 70 ? -11.656 -8.234 -0.298 1 96.62 70 GLY B N 1
ATOM 1603 C CA . GLY B 1 70 ? -12.133 -7.551 -1.492 1 96.62 70 GLY B CA 1
ATOM 1604 C C . GLY B 1 70 ? -12.469 -8.5 -2.627 1 96.62 70 GLY B C 1
ATOM 1605 O O . GLY B 1 70 ? -12.039 -9.656 -2.625 1 96.62 70 GLY B O 1
ATOM 1606 N N . SER B 1 71 ? -13.125 -7.957 -3.619 1 96.62 71 SER B N 1
ATOM 1607 C CA . SER B 1 71 ? -13.562 -8.781 -4.738 1 96.62 71 SER B CA 1
ATOM 1608 C C . SER B 1 71 ? -12.375 -9.391 -5.48 1 96.62 71 SER B C 1
ATOM 1610 O O . SER B 1 71 ? -12.398 -10.562 -5.848 1 96.62 71 SER B O 1
ATOM 1612 N N . VAL B 1 72 ? -11.367 -8.633 -5.66 1 98.06 72 VAL B N 1
ATOM 1613 C CA . VAL B 1 72 ? -10.18 -9.109 -6.359 1 98.06 72 VAL B CA 1
ATOM 1614 C C . VAL B 1 72 ? -9.523 -10.227 -5.555 1 98.06 72 VAL B C 1
ATOM 1616 O O . VAL B 1 72 ? -9.227 -11.297 -6.098 1 98.06 72 VAL B O 1
ATOM 1619 N N . ASN B 1 73 ? -9.281 -10 -4.289 1 98.5 73 ASN B N 1
ATOM 1620 C CA . ASN B 1 73 ? -8.703 -11.008 -3.408 1 98.5 73 ASN B CA 1
ATOM 1621 C C . ASN B 1 73 ? -9.547 -12.281 -3.371 1 98.5 73 ASN B C 1
ATOM 1623 O O . ASN B 1 73 ? -9.023 -13.383 -3.496 1 98.5 73 ASN B O 1
ATOM 1627 N N . ASN B 1 74 ? -10.836 -12.086 -3.271 1 97.94 74 ASN B N 1
ATOM 1628 C CA . ASN B 1 74 ? -11.758 -13.211 -3.158 1 97.94 74 ASN B CA 1
ATOM 1629 C C . ASN B 1 74 ? -11.719 -14.102 -4.398 1 97.94 74 ASN B C 1
ATOM 1631 O O . ASN B 1 74 ? -11.859 -15.32 -4.301 1 97.94 74 ASN B O 1
ATOM 1635 N N . GLU B 1 75 ? -11.594 -13.516 -5.496 1 98.5 75 GLU B N 1
ATOM 1636 C CA . GLU B 1 75 ? -11.508 -14.305 -6.723 1 98.5 75 GLU B CA 1
ATOM 1637 C C . GLU B 1 75 ? -10.289 -15.227 -6.707 1 98.5 75 GLU B C 1
ATOM 1639 O O . GLU B 1 75 ? -10.391 -16.391 -7.082 1 98.5 75 GLU B O 1
ATOM 1644 N N . PHE B 1 76 ? -9.172 -14.758 -6.238 1 98.62 76 PHE B N 1
ATOM 1645 C CA . PHE B 1 76 ? -7.957 -15.57 -6.211 1 98.62 76 PHE B CA 1
ATOM 1646 C C . PHE B 1 76 ? -8.023 -16.609 -5.102 1 98.62 76 PHE B C 1
ATOM 1648 O O . PHE B 1 76 ? -7.426 -17.688 -5.211 1 98.62 76 PHE B O 1
ATOM 1655 N N . MET B 1 77 ? -8.773 -16.297 -4.031 1 98.31 77 MET B N 1
ATOM 1656 C CA . MET B 1 77 ? -8.945 -17.234 -2.924 1 98.31 77 MET B CA 1
ATOM 1657 C C . MET B 1 77 ? -9.453 -18.578 -3.426 1 98.31 77 MET B C 1
ATOM 1659 O O . MET B 1 77 ? -9.109 -19.625 -2.867 1 98.31 77 MET B O 1
ATOM 1663 N N . LYS B 1 78 ? -10.148 -18.578 -4.477 1 97.75 78 LYS B N 1
ATOM 1664 C CA . LYS B 1 78 ? -10.773 -19.781 -5.035 1 97.75 78 LYS B CA 1
ATOM 1665 C C . LYS B 1 78 ? -9.719 -20.766 -5.527 1 97.75 78 LYS B C 1
ATOM 1667 O O . LYS B 1 78 ? -10.016 -21.953 -5.746 1 97.75 78 LYS B O 1
ATOM 1672 N N . TYR B 1 79 ? -8.523 -20.328 -5.656 1 97.62 79 TYR B N 1
ATOM 1673 C CA . TYR B 1 79 ? -7.527 -21.156 -6.324 1 97.62 79 TYR B CA 1
ATOM 1674 C C . TYR B 1 79 ? -6.406 -21.547 -5.363 1 97.62 79 TYR B C 1
ATOM 1676 O O . TYR B 1 79 ? -5.375 -22.062 -5.785 1 97.62 79 TYR B O 1
ATOM 1684 N N . LEU B 1 80 ? -6.59 -21.328 -4.07 1 96.56 80 LEU B N 1
ATOM 1685 C CA . LEU B 1 80 ? -5.516 -21.5 -3.094 1 96.56 80 LEU B CA 1
ATOM 1686 C C . LEU B 1 80 ? -5.254 -22.984 -2.822 1 96.56 80 LEU B C 1
ATOM 1688 O O . LEU B 1 80 ? -4.254 -23.328 -2.195 1 96.56 80 LEU B O 1
ATOM 1692 N N . SER B 1 81 ? -6.062 -23.875 -3.307 1 93.38 81 SER B N 1
ATOM 1693 C CA . SER B 1 81 ? -5.805 -25.297 -3.186 1 93.38 81 SER B CA 1
ATOM 1694 C C . SER B 1 81 ? -4.641 -25.734 -4.074 1 93.38 81 SER B C 1
ATOM 1696 O O . SER B 1 81 ? -4.066 -26.797 -3.877 1 93.38 81 SER B O 1
ATOM 1698 N N . GLN B 1 82 ? -4.387 -24.906 -5.082 1 94.31 82 GLN B N 1
ATOM 1699 C CA . GLN B 1 82 ? -3.229 -25.172 -5.93 1 94.31 82 GLN B CA 1
ATOM 1700 C C . GLN B 1 82 ? -1.93 -24.812 -5.207 1 94.31 82 GLN B C 1
ATOM 1702 O O . GLN B 1 82 ? -1.76 -23.688 -4.734 1 94.31 82 GLN B O 1
ATOM 1707 N N . LYS B 1 83 ? -0.992 -25.672 -5.191 1 92.5 83 LYS B N 1
ATOM 1708 C CA . LYS B 1 83 ? 0.214 -25.547 -4.379 1 92.5 83 LYS B CA 1
ATOM 1709 C C . LYS B 1 83 ? 1.139 -24.469 -4.934 1 92.5 83 LYS B C 1
ATOM 1711 O O . LYS B 1 83 ? 1.999 -23.953 -4.215 1 92.5 83 LYS B O 1
ATOM 1716 N N . ASN B 1 84 ? 0.989 -24.156 -6.215 1 96.19 84 ASN B N 1
ATOM 1717 C CA . ASN B 1 84 ? 1.9 -23.219 -6.855 1 96.19 84 ASN B CA 1
ATOM 1718 C C . ASN B 1 84 ? 1.335 -21.812 -6.855 1 96.19 84 ASN B C 1
ATOM 1720 O O . ASN B 1 84 ? 1.832 -20.938 -7.57 1 96.19 84 ASN B O 1
ATOM 1724 N N . ILE B 1 85 ? 0.257 -21.578 -6.051 1 97.94 85 ILE B N 1
ATOM 1725 C CA . ILE B 1 85 ? -0.363 -20.266 -5.969 1 97.94 85 ILE B CA 1
ATOM 1726 C C . ILE B 1 85 ? -0.21 -19.719 -4.555 1 97.94 85 ILE B C 1
ATOM 1728 O O . ILE B 1 85 ? -0.589 -20.359 -3.58 1 97.94 85 ILE B O 1
ATOM 1732 N N . HIS B 1 86 ? 0.344 -18.547 -4.461 1 98.44 86 HIS B N 1
ATOM 1733 C CA . HIS B 1 86 ? 0.522 -17.828 -3.207 1 98.44 86 HIS B CA 1
ATOM 1734 C C . HIS B 1 86 ? -0.156 -16.469 -3.256 1 98.44 86 HIS B C 1
ATOM 1736 O O . HIS B 1 86 ? 0.069 -15.688 -4.188 1 98.44 86 HIS B O 1
ATOM 1742 N N . LEU B 1 87 ? -0.974 -16.219 -2.23 1 98.81 87 LEU B N 1
ATOM 1743 C CA . LEU B 1 87 ? -1.796 -15.016 -2.219 1 98.81 87 LEU B CA 1
ATOM 1744 C C . LEU B 1 87 ? -1.523 -14.18 -0.969 1 98.81 87 LEU B C 1
ATOM 1746 O O . LEU B 1 87 ? -1.663 -14.672 0.152 1 98.81 87 LEU B O 1
ATOM 1750 N N . ILE B 1 88 ? -1.082 -12.922 -1.214 1 98.88 88 ILE B N 1
ATOM 1751 C CA . ILE B 1 88 ? -0.854 -11.977 -0.123 1 98.88 88 ILE B CA 1
ATOM 1752 C C . ILE B 1 88 ? -1.767 -10.766 -0.29 1 98.88 88 ILE B C 1
ATOM 1754 O O . ILE B 1 88 ? -1.847 -10.188 -1.375 1 98.88 88 ILE B O 1
ATOM 1758 N N . ALA B 1 89 ? -2.48 -10.398 0.803 1 98.81 89 ALA B N 1
ATOM 1759 C CA . ALA B 1 89 ? -3.355 -9.227 0.79 1 98.81 89 ALA B CA 1
ATOM 1760 C C . ALA B 1 89 ? -2.715 -8.055 1.53 1 98.81 89 ALA B C 1
ATOM 1762 O O . ALA B 1 89 ? -1.905 -8.258 2.438 1 98.81 89 ALA B O 1
ATOM 1763 N N . GLY B 1 90 ? -3.125 -6.832 1.128 1 98.81 90 GLY B N 1
ATOM 1764 C CA . GLY B 1 90 ? -2.674 -5.641 1.829 1 98.81 90 GLY B CA 1
ATOM 1765 C C . GLY B 1 90 ? -1.378 -5.078 1.275 1 98.81 90 GLY B C 1
ATOM 1766 O O . GLY B 1 90 ? -0.54 -4.578 2.029 1 98.81 90 GLY B O 1
ATOM 1767 N N . VAL B 1 91 ? -1.216 -5.133 0.023 1 98.94 91 VAL B N 1
ATOM 1768 C CA . VAL B 1 91 ? 0.051 -4.801 -0.621 1 98.94 91 VAL B CA 1
ATOM 1769 C C . VAL B 1 91 ? 0.4 -3.338 -0.357 1 98.94 91 VAL B C 1
ATOM 1771 O O . VAL B 1 91 ? -0.47 -2.467 -0.414 1 98.94 91 VAL B O 1
ATOM 1774 N N . ASN B 1 92 ? 1.576 -3.1 0.026 1 98.88 92 ASN B N 1
ATOM 1775 C CA . ASN B 1 92 ? 2.248 -1.806 0.023 1 98.88 92 ASN B CA 1
ATOM 1776 C C . ASN B 1 92 ? 3.635 -1.896 -0.607 1 98.88 92 ASN B C 1
ATOM 1778 O O . ASN B 1 92 ? 4.031 -2.953 -1.103 1 98.88 92 ASN B O 1
ATOM 1782 N N . LEU B 1 93 ? 4.328 -0.798 -0.705 1 98.88 93 LEU B N 1
ATOM 1783 C CA . LEU B 1 93 ? 5.594 -0.772 -1.428 1 98.88 93 LEU B CA 1
ATOM 1784 C C . LEU B 1 93 ? 6.641 -1.625 -0.72 1 98.88 93 LEU B C 1
ATOM 1786 O O . LEU B 1 93 ? 7.34 -2.414 -1.358 1 98.88 93 LEU B O 1
ATOM 1790 N N . PRO B 1 94 ? 6.801 -1.512 0.619 1 98.75 94 PRO B N 1
ATOM 1791 C CA . PRO B 1 94 ? 7.762 -2.385 1.297 1 98.75 94 PRO B CA 1
ATOM 1792 C C . PRO B 1 94 ? 7.523 -3.865 1.005 1 98.75 94 PRO B C 1
ATOM 1794 O O . PRO B 1 94 ? 8.477 -4.613 0.777 1 98.75 94 PRO B O 1
ATOM 1797 N N . LEU B 1 95 ? 6.289 -4.27 0.981 1 98.88 95 LEU B N 1
ATOM 1798 C CA . LEU B 1 95 ? 5.977 -5.664 0.69 1 98.88 95 LEU B CA 1
ATOM 1799 C C . LEU B 1 95 ? 6.414 -6.039 -0.722 1 98.88 95 LEU B C 1
ATOM 1801 O O . LEU B 1 95 ? 6.961 -7.121 -0.942 1 98.88 95 LEU B O 1
ATOM 1805 N N . LEU B 1 96 ? 6.148 -5.164 -1.66 1 98.81 96 LEU B N 1
ATOM 1806 C CA . LEU B 1 96 ? 6.527 -5.453 -3.039 1 98.81 96 LEU B CA 1
ATOM 1807 C C . LEU B 1 96 ? 8.031 -5.672 -3.158 1 98.81 96 LEU B C 1
ATOM 1809 O O . LEU B 1 96 ? 8.477 -6.57 -3.875 1 98.81 96 LEU B O 1
ATOM 1813 N N . PHE B 1 97 ? 8.781 -4.852 -2.447 1 98.44 97 PHE B N 1
ATOM 1814 C CA . PHE B 1 97 ? 10.227 -5.047 -2.459 1 98.44 97 PHE B CA 1
ATOM 1815 C C . PHE B 1 97 ? 10.586 -6.43 -1.926 1 98.44 97 PHE B C 1
ATOM 1817 O O . PHE B 1 97 ? 11.43 -7.121 -2.504 1 98.44 97 PHE B O 1
ATOM 1824 N N . GLU B 1 98 ? 9.953 -6.77 -0.85 1 98.31 98 GLU B N 1
ATOM 1825 C CA . GLU B 1 98 ? 10.203 -8.086 -0.274 1 98.31 98 GLU B CA 1
ATOM 1826 C C . GLU B 1 98 ? 9.805 -9.195 -1.245 1 98.31 98 GLU B C 1
ATOM 1828 O O . GLU B 1 98 ? 10.523 -10.188 -1.397 1 98.31 98 GLU B O 1
ATOM 1833 N N . LEU B 1 99 ? 8.695 -9.047 -1.931 1 98.75 99 LEU B N 1
ATOM 1834 C CA . LEU B 1 99 ? 8.172 -10.094 -2.803 1 98.75 99 LEU B CA 1
ATOM 1835 C C . LEU B 1 99 ? 9.07 -10.289 -4.02 1 98.75 99 LEU B C 1
ATOM 1837 O O . LEU B 1 99 ? 9.258 -11.414 -4.484 1 98.75 99 LEU B O 1
ATOM 1841 N N . VAL B 1 100 ? 9.586 -9.211 -4.52 1 98.12 100 VAL B N 1
ATOM 1842 C CA . VAL B 1 100 ? 10.523 -9.305 -5.633 1 98.12 100 VAL B CA 1
ATOM 1843 C C . VAL B 1 100 ? 11.734 -10.133 -5.215 1 98.12 100 VAL B C 1
ATOM 1845 O O . VAL B 1 100 ? 12.227 -10.953 -5.988 1 98.12 100 VAL B O 1
ATOM 1848 N N . SER B 1 101 ? 12.18 -9.914 -4.004 1 96.19 101 SER B N 1
ATOM 1849 C CA . SER B 1 101 ? 13.305 -10.68 -3.48 1 96.19 101 SER B CA 1
ATOM 1850 C C . SER B 1 101 ? 12.953 -12.148 -3.316 1 96.19 101 SER B C 1
ATOM 1852 O O . SER B 1 101 ? 13.82 -13.016 -3.395 1 96.19 101 SER B O 1
ATOM 1854 N N . CYS B 1 102 ? 11.703 -12.469 -3.119 1 97.5 102 CYS B N 1
ATOM 1855 C CA . CYS B 1 102 ? 11.234 -13.836 -2.902 1 97.5 102 CYS B CA 1
ATOM 1856 C C . CYS B 1 102 ? 11.219 -14.625 -4.207 1 97.5 102 CYS B C 1
ATOM 1858 O O . CYS B 1 102 ? 11.148 -15.852 -4.195 1 97.5 102 CYS B O 1
ATOM 1860 N N . LEU B 1 103 ? 11.281 -13.953 -5.348 1 96.88 103 LEU B N 1
ATOM 1861 C CA . LEU B 1 103 ? 11.195 -14.625 -6.641 1 96.88 103 LEU B CA 1
ATOM 1862 C C . LEU B 1 103 ? 12.352 -15.594 -6.832 1 96.88 103 LEU B C 1
ATOM 1864 O O . LEU B 1 103 ? 12.25 -16.547 -7.609 1 96.88 103 LEU B O 1
ATOM 1868 N N . ASN B 1 104 ? 13.438 -15.414 -6.07 1 95.31 104 ASN B N 1
ATOM 1869 C CA . ASN B 1 104 ? 14.602 -16.297 -6.188 1 95.31 104 ASN B CA 1
ATOM 1870 C C . ASN B 1 104 ? 14.797 -17.141 -4.93 1 95.31 104 ASN B C 1
ATOM 1872 O O . ASN B 1 104 ? 15.797 -17.844 -4.801 1 95.31 104 ASN B O 1
ATOM 1876 N N . ALA B 1 105 ? 13.891 -17.047 -4.07 1 95.69 105 ALA B N 1
ATOM 1877 C CA . ALA B 1 105 ? 14.031 -17.781 -2.812 1 95.69 105 ALA B CA 1
ATOM 1878 C C . ALA B 1 105 ? 13.797 -19.266 -3.02 1 95.69 105 ALA B C 1
ATOM 1880 O O . ALA B 1 105 ? 12.891 -19.672 -3.756 1 95.69 105 ALA B O 1
ATOM 1881 N N . PRO B 1 106 ? 14.586 -20.094 -2.412 1 94.88 106 PRO B N 1
ATOM 1882 C CA . PRO B 1 106 ? 14.414 -21.547 -2.559 1 94.88 106 PRO B CA 1
ATOM 1883 C C . PRO B 1 106 ? 13.125 -22.047 -1.909 1 94.88 106 PRO B C 1
ATOM 1885 O O . PRO B 1 106 ? 12.461 -22.938 -2.459 1 94.88 106 PRO B O 1
ATOM 1888 N N . ASP B 1 107 ? 12.781 -21.562 -0.735 1 96.75 107 ASP B N 1
ATOM 1889 C CA . ASP B 1 107 ? 11.547 -21.891 -0.03 1 96.75 107 ASP B CA 1
ATOM 1890 C C . ASP B 1 107 ? 10.555 -20.734 -0.097 1 96.75 107 ASP B C 1
ATOM 1892 O O . ASP B 1 107 ? 10.648 -19.766 0.676 1 96.75 107 ASP B O 1
ATOM 1896 N N . THR B 1 108 ? 9.586 -20.812 -0.974 1 97 108 THR B N 1
ATOM 1897 C CA . THR B 1 108 ? 8.664 -19.719 -1.257 1 97 108 THR B CA 1
ATOM 1898 C C . THR B 1 108 ? 7.809 -19.406 -0.032 1 97 108 THR B C 1
ATOM 1900 O O . THR B 1 108 ? 7.695 -18.25 0.366 1 97 108 THR B O 1
ATOM 1903 N N . LYS B 1 109 ? 7.281 -20.391 0.592 1 96.38 109 LYS B N 1
ATOM 1904 C CA . LYS B 1 109 ? 6.375 -20.188 1.72 1 96.38 109 LYS B CA 1
ATOM 1905 C C . LYS B 1 109 ? 7.078 -19.484 2.875 1 96.38 109 LYS B C 1
ATOM 1907 O O . LYS B 1 109 ? 6.578 -18.484 3.395 1 96.38 109 LYS B O 1
ATOM 1912 N N . LYS B 1 110 ? 8.188 -19.984 3.215 1 97.62 110 LYS B N 1
ATOM 1913 C CA . LYS B 1 110 ? 8.945 -19.391 4.309 1 97.62 110 LYS B CA 1
ATOM 1914 C C . LYS B 1 110 ? 9.344 -17.953 3.973 1 97.62 110 LYS B C 1
ATOM 1916 O O . LYS B 1 110 ? 9.258 -17.062 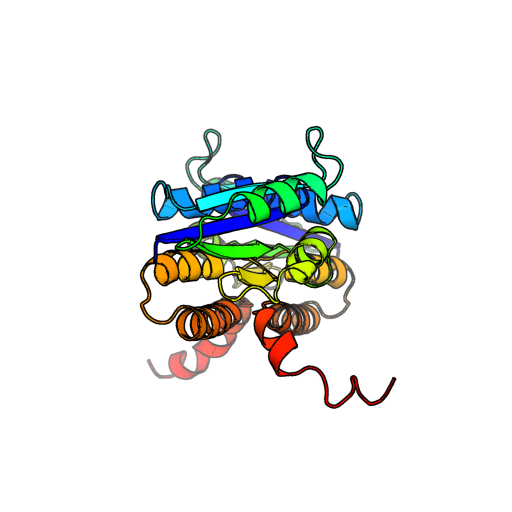4.824 1 97.62 110 LYS B O 1
ATOM 1921 N N . ALA B 1 111 ? 9.797 -17.734 2.77 1 98.38 111 ALA B N 1
ATOM 1922 C CA . ALA B 1 111 ? 10.195 -16.406 2.33 1 98.38 111 ALA B CA 1
ATOM 1923 C C . ALA B 1 111 ? 9.016 -15.43 2.396 1 98.38 111 ALA B C 1
ATOM 1925 O O . ALA B 1 111 ? 9.172 -14.281 2.816 1 98.38 111 ALA B O 1
ATOM 1926 N N . LEU B 1 112 ? 7.84 -15.898 2.02 1 98.62 112 LEU B N 1
ATOM 1927 C CA . LEU B 1 112 ? 6.656 -15.047 2.004 1 98.62 112 LEU B CA 1
ATOM 1928 C C . LEU B 1 112 ? 6.203 -14.727 3.422 1 98.62 112 LEU B C 1
ATOM 1930 O O . LEU B 1 112 ? 5.773 -13.602 3.697 1 98.62 112 LEU B O 1
ATOM 1934 N N . GLU B 1 113 ? 6.289 -15.695 4.301 1 98.12 113 GLU B N 1
ATOM 1935 C CA . GLU B 1 113 ? 5.965 -15.438 5.703 1 98.12 113 GLU B CA 1
ATOM 1936 C C . GLU B 1 113 ? 6.867 -14.344 6.281 1 98.12 113 GLU B C 1
ATOM 1938 O O . GLU B 1 113 ? 6.387 -13.422 6.945 1 98.12 113 GLU B O 1
ATOM 1943 N N . THR B 1 114 ? 8.094 -14.43 6.004 1 98.31 114 THR B N 1
ATOM 1944 C CA . THR B 1 114 ? 9.055 -13.438 6.477 1 98.31 114 THR B CA 1
ATOM 1945 C C . THR B 1 114 ? 8.789 -12.078 5.84 1 98.31 114 THR B C 1
ATOM 1947 O O . THR B 1 114 ? 8.852 -11.047 6.516 1 98.31 114 THR B O 1
ATOM 1950 N N . ALA B 1 115 ? 8.508 -12.078 4.555 1 98.69 115 ALA B N 1
ATOM 1951 C CA . ALA B 1 115 ? 8.219 -10.844 3.82 1 98.69 115 ALA B CA 1
ATOM 1952 C C . ALA B 1 115 ? 7.031 -10.109 4.43 1 98.69 115 ALA B C 1
ATOM 1954 O O . ALA B 1 115 ? 7.074 -8.891 4.598 1 98.69 115 ALA B O 1
ATOM 1955 N N . VAL B 1 116 ? 5.992 -10.875 4.777 1 98.69 116 VAL B N 1
ATOM 1956 C CA . VAL B 1 116 ? 4.781 -10.297 5.359 1 98.69 116 VAL B CA 1
ATOM 1957 C C . VAL B 1 116 ? 5.105 -9.688 6.719 1 98.69 116 VAL B C 1
ATOM 1959 O O . VAL B 1 116 ? 4.738 -8.539 6.992 1 98.69 116 VAL B O 1
ATOM 1962 N N . ASP B 1 117 ? 5.84 -10.406 7.488 1 98.06 117 ASP B N 1
ATOM 1963 C CA . ASP B 1 117 ? 6.211 -9.922 8.812 1 98.06 117 ASP B CA 1
ATOM 1964 C C . ASP B 1 117 ? 7.051 -8.648 8.719 1 98.06 117 ASP B C 1
ATOM 1966 O O . ASP B 1 117 ? 6.785 -7.668 9.414 1 98.06 117 ASP B O 1
ATOM 1970 N N . ASN B 1 118 ? 8.016 -8.68 7.914 1 98.19 118 ASN B N 1
ATOM 1971 C CA . ASN B 1 118 ? 8.883 -7.516 7.727 1 98.19 118 ASN B CA 1
ATOM 1972 C C . ASN B 1 118 ? 8.086 -6.301 7.25 1 98.19 118 ASN B C 1
ATOM 1974 O O . ASN B 1 118 ? 8.32 -5.184 7.703 1 98.19 118 ASN B O 1
ATOM 1978 N N . SER B 1 119 ? 7.164 -6.551 6.34 1 98.5 119 SER B N 1
ATOM 1979 C CA . SER B 1 119 ? 6.379 -5.469 5.762 1 98.5 119 SER B CA 1
ATOM 1980 C C . SER B 1 119 ? 5.473 -4.824 6.805 1 98.5 119 SER B C 1
ATOM 1982 O O . SER B 1 119 ? 5.277 -3.605 6.797 1 98.5 119 SER B O 1
ATOM 1984 N N . ARG B 1 120 ? 4.934 -5.609 7.699 1 98.5 120 ARG B N 1
ATOM 1985 C CA . ARG B 1 120 ? 4.09 -5.086 8.773 1 98.5 120 ARG B CA 1
ATOM 1986 C C . ARG B 1 120 ? 4.855 -4.074 9.617 1 98.5 120 ARG B C 1
ATOM 1988 O O . ARG B 1 120 ? 4.328 -3.012 9.953 1 98.5 120 ARG B O 1
ATOM 1995 N N . GLU B 1 121 ? 6.043 -4.305 9.797 1 97.12 121 GLU B N 1
ATOM 1996 C CA . GLU B 1 121 ? 6.871 -3.443 10.633 1 97.12 121 GLU B CA 1
ATOM 1997 C C . GLU B 1 121 ? 7.176 -2.121 9.938 1 97.12 121 GLU B C 1
ATOM 1999 O O . GLU B 1 121 ? 7.613 -1.161 10.578 1 97.12 121 GLU B O 1
ATOM 2004 N N . GLN B 1 122 ? 6.922 -2.096 8.68 1 98 122 GLN B N 1
ATOM 2005 C CA . GLN B 1 122 ? 7.305 -0.919 7.91 1 98 122 GLN B CA 1
ATOM 2006 C C . GLN B 1 122 ? 6.141 0.057 7.777 1 98 122 GLN B C 1
ATOM 2008 O O . GLN B 1 122 ? 6.273 1.107 7.145 1 98 122 GLN B O 1
ATOM 2013 N N . ILE B 1 123 ? 4.98 -0.339 8.305 1 98.69 123 ILE B N 1
ATOM 2014 C CA . ILE B 1 123 ? 3.926 0.642 8.531 1 98.69 123 ILE B CA 1
ATOM 2015 C C . ILE B 1 123 ? 4.168 1.36 9.859 1 98.69 123 ILE B C 1
ATOM 2017 O O . ILE B 1 123 ? 4.098 0.746 10.922 1 98.69 123 ILE B O 1
ATOM 2021 N N . CYS B 1 124 ? 4.457 2.699 9.672 1 97.06 124 CYS B N 1
ATOM 2022 C CA . CYS B 1 124 ? 5.023 3.371 10.836 1 97.06 124 CYS B CA 1
ATOM 2023 C C . CYS B 1 124 ? 4.422 4.762 11.008 1 97.06 124 CYS B C 1
ATOM 2025 O O . CYS B 1 124 ? 4.371 5.543 10.055 1 97.06 124 CYS B O 1
ATOM 2027 N N . TYR B 1 125 ? 3.922 5.031 12.234 1 98.5 125 TYR B N 1
ATOM 2028 C CA . TYR B 1 125 ? 3.623 6.41 12.617 1 98.5 125 TYR B CA 1
ATOM 2029 C C . TYR B 1 125 ? 4.891 7.148 13.031 1 98.5 125 TYR B C 1
ATOM 2031 O O . TYR B 1 125 ? 5.348 7.016 14.164 1 98.5 125 TYR B O 1
ATOM 2039 N N . CYS B 1 126 ? 5.348 8.031 12.188 1 98.12 126 CYS B N 1
ATOM 2040 C CA . CYS B 1 126 ? 6.707 8.555 12.273 1 98.12 126 CYS B CA 1
ATOM 2041 C C . CYS B 1 126 ? 6.832 9.562 13.406 1 98.12 126 CYS B C 1
ATOM 2043 O O . CYS B 1 126 ? 7.934 9.812 13.898 1 98.12 126 CYS B O 1
ATOM 2045 N N . ASN B 1 127 ? 5.746 10.172 13.82 1 97.25 127 ASN B N 1
ATOM 2046 C CA . ASN B 1 127 ? 5.793 11.148 14.906 1 97.25 127 ASN B CA 1
ATOM 2047 C C . ASN B 1 127 ? 6.305 10.516 16.203 1 97.25 127 ASN B C 1
ATOM 2049 O O . ASN B 1 127 ? 6.84 11.219 17.062 1 97.25 127 ASN B O 1
ATOM 2053 N N . LEU B 1 128 ? 6.156 9.203 16.328 1 94.5 128 LEU B N 1
ATOM 2054 C CA . LEU B 1 128 ? 6.551 8.508 17.547 1 94.5 128 LEU B CA 1
ATOM 2055 C C . LEU B 1 128 ? 8.07 8.422 17.656 1 94.5 128 LEU B C 1
ATOM 2057 O O . LEU B 1 128 ? 8.609 8.148 18.734 1 94.5 128 LEU B O 1
ATOM 2061 N N . LEU B 1 129 ? 8.711 8.594 16.578 1 90.44 129 LEU B N 1
ATOM 2062 C CA . LEU B 1 129 ? 10.164 8.57 16.578 1 90.44 129 LEU B CA 1
ATOM 2063 C C . LEU B 1 129 ? 10.734 9.805 17.266 1 90.44 129 LEU B C 1
ATOM 2065 O O . LEU B 1 129 ? 11.891 9.812 17.688 1 90.44 129 LEU B O 1
ATOM 2069 N N . LEU B 1 130 ? 10.008 10.898 17.266 1 84.56 130 LEU B N 1
ATOM 2070 C CA . LEU B 1 130 ? 10.438 12.102 17.969 1 84.56 130 LEU B CA 1
ATOM 2071 C C . LEU B 1 130 ? 10.375 11.891 19.484 1 84.56 130 LEU B C 1
ATOM 2073 O O . LEU B 1 130 ? 11.148 12.5 20.219 1 84.56 130 LEU B O 1
ATOM 2077 N N . ASP B 1 131 ? 9.297 11.211 19.922 1 72.5 131 ASP B N 1
ATOM 2078 C CA . ASP B 1 131 ? 9.141 10.961 21.359 1 72.5 131 ASP B CA 1
ATOM 2079 C C . ASP B 1 131 ? 10.234 10.023 21.875 1 72.5 131 ASP B C 1
ATOM 2081 O O . ASP B 1 131 ? 10.641 10.117 23.031 1 72.5 131 ASP B O 1
ATOM 2085 N N . GLN B 1 132 ? 10.617 9.109 21.125 1 57.41 132 GLN B N 1
ATOM 2086 C CA . GLN B 1 132 ? 11.664 8.203 21.594 1 57.41 132 GLN B CA 1
ATOM 2087 C C . GLN B 1 132 ? 13.031 8.883 21.578 1 57.41 132 GLN B C 1
ATOM 2089 O O . GLN B 1 132 ? 14 8.359 22.125 1 57.41 132 GLN B O 1
ATOM 2094 N N . ALA B 1 133 ? 13.289 9.961 20.922 1 45.53 133 ALA B N 1
ATOM 2095 C CA . ALA B 1 133 ? 14.625 10.539 20.984 1 45.53 133 ALA B CA 1
ATOM 2096 C C . ALA B 1 133 ? 14.969 11 22.406 1 45.53 133 ALA B C 1
ATOM 2098 O O . ALA B 1 133 ? 16.141 11.086 22.766 1 45.53 133 ALA B O 1
ATOM 2099 N N . CYS B 1 134 ? 14.195 11.914 23.281 1 37.19 134 CYS B N 1
ATOM 2100 C CA . CYS B 1 134 ? 14.953 12.625 24.312 1 37.19 134 CYS B CA 1
ATOM 2101 C C . CYS B 1 134 ? 15.367 11.68 25.438 1 37.19 134 CYS B C 1
ATOM 2103 O O . CYS B 1 134 ? 15.711 12.125 26.531 1 37.19 134 CYS B O 1
ATOM 2105 N N . PRO B 1 135 ? 15.242 10.469 25.5 1 35.47 135 PRO B N 1
ATOM 2106 C CA . PRO B 1 135 ? 16.109 9.969 26.562 1 35.47 135 PRO B CA 1
ATOM 2107 C C . PRO B 1 135 ? 17.594 10.219 26.297 1 35.47 135 PRO B C 1
ATOM 2109 O O . PRO B 1 135 ? 18.344 10.508 27.219 1 35.47 135 PRO B O 1
ATOM 2112 N N . ALA B 1 136 ? 18.031 9.703 25.172 1 34.84 136 ALA B N 1
ATOM 2113 C CA . ALA B 1 136 ? 19.469 9.789 24.938 1 34.84 136 ALA B CA 1
ATOM 2114 C C . ALA B 1 136 ? 19.891 11.219 24.641 1 34.84 136 ALA B C 1
ATOM 2116 O O . ALA B 1 136 ? 21.062 11.484 24.344 1 34.84 136 ALA B O 1
ATOM 2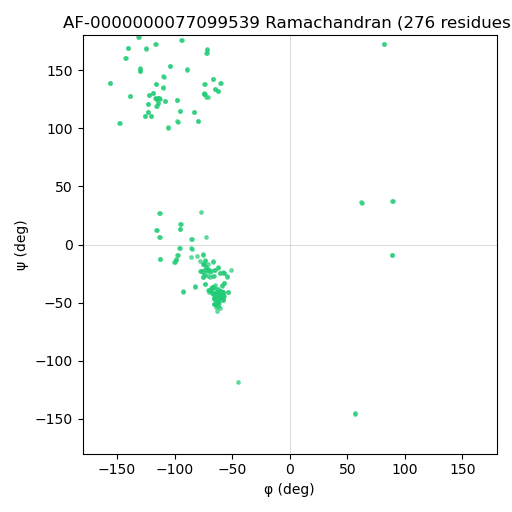117 N N . CYS B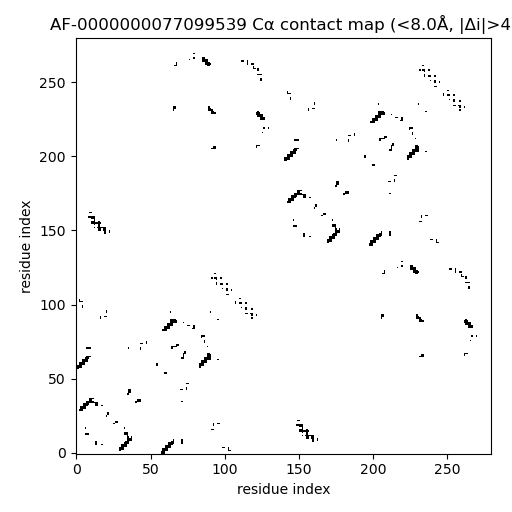 1 137 ? 18.969 12.133 24.281 1 30.08 137 CYS B N 1
ATOM 2118 C CA . CYS B 1 137 ? 19.422 13.516 24.203 1 30.08 137 CYS B CA 1
ATOM 2119 C C . CYS B 1 137 ? 19.984 13.977 25.531 1 30.08 137 CYS B C 1
ATOM 2121 O O . CYS B 1 137 ? 20.5 15.094 25.641 1 30.08 137 CYS B O 1
ATOM 2123 N N . ASP B 1 138 ? 19.594 13.383 26.5 1 29.88 138 ASP B N 1
ATOM 2124 C CA . ASP B 1 138 ? 20.312 13.633 27.75 1 29.88 138 ASP B CA 1
ATOM 2125 C C . ASP B 1 138 ? 21.734 13.078 27.672 1 29.88 138 ASP B C 1
ATOM 2127 O O . ASP B 1 138 ? 22.594 13.445 28.484 1 29.88 138 ASP B O 1
ATOM 2131 N N . THR B 1 139 ? 21.875 11.969 27.031 1 27.52 139 THR B N 1
ATOM 2132 C CA . THR B 1 139 ? 23.203 11.492 27.359 1 27.52 139 THR B CA 1
ATOM 2133 C C . THR B 1 139 ? 24.266 12.195 26.516 1 27.52 139 THR B C 1
ATOM 2135 O O . THR B 1 139 ? 25.453 11.914 26.625 1 27.52 139 THR B O 1
ATOM 2138 N N . PHE B 1 140 ? 23.938 13.094 25.312 1 22.77 140 PHE B N 1
ATOM 2139 C CA . PHE B 1 140 ? 25.203 13.797 25.094 1 22.77 140 PHE B CA 1
ATOM 2140 C C . PHE B 1 140 ? 25.234 15.109 25.859 1 22.77 140 PHE B C 1
ATOM 2142 O O . PHE B 1 140 ? 24.203 15.781 25.984 1 22.77 140 PHE B O 1
#

Nearest PDB structures (foldseek):
  3mtq-assembly1_B  TM=9.479E-01  e=5.002E-12  Klebsiella pneumoniae subsp. pneumoniae MGH 78578
  3lfh-assembly2_D  TM=8.702E-01  e=1.080E-08  Caldanaerobacter subterraneus subsp. tengcongensis MB4
  3lfh-assembly1_B  TM=8.140E-01  e=7.982E-09  Caldanaerobacter subterraneus subsp. tengcongensis MB4
  5im4-assembly1_F  TM=8.305E-01  e=1.461E-08  Caldanaerobacter subterraneus subsp. tengcongensis MB4
  3bed-assembly1_A  TM=7.472E-01  e=5.117E-05  Enterococcus faecalis V583

Sequence (280 aa):
MKKRLLIATHSTFADGIRNAMELVTGRQDSVSTLCAYTDDMSEVETPVREIIDGLGPDEELIIATDIFGGSVNNEFMKYLSQKNIHLIAGVNLPLLFELVSCLNAPDTKKALETAVDNSREQICYCNLLLDQACPACDTFMKKRLLIATHSTFADGIRNAMELVTGRQDSVSTLCAYTDDMSEVETPVREIIDGLGPDEELIIATDIFGGSVNNEFMKYLSQKNIHLIAGVNLPLLFELVSCLNAPDTKKALETAVDNSREQICYCNLLLDQACPACDTF

Radius of gyration: 19.42 Å; Cα contacts (8 Å, |Δi|>4): 490; chains: 2; bounding box: 46×57×47 Å